Protein AF-A0A2N2Y2Z4-F1 (afdb_monomer_lite)

Secondary structure (DSSP, 8-state):
--SSTTTTTTGGGTS----------SHHHHHHHHHHHHHHHHHTT-HHHHHHHHHHHHTTS--HHHHHHHHHHHHHTT-HHHHHHHHHHHHHTT-HHHHHHHHHHTEEEEEEEE--TTSS--EEEEEEEETT-SSEEEEEEE----TTT---EEETTEEE-TTTTTT------------EESS-SB--B-TTHHHHHHHHHHHH----HHHHHTT--EEEEEEEEE-TTS-EEEEEEEE-S-HHHHHHHHHHHHTPPPPBPEEETTEEEEEEEEEEEEE-------

Radius of gyration: 34.5 Å; chains: 1; bounding box: 100×43×96 Å

pLDDT: mean 72.29, std 22.93, range [28.52, 97.88]

Foldseek 3Di:
DVPVVVVVVVVVVPDDDPDDDDDDDDLLVQLVVLQVQLVVCVVVVVLVSSLVSLVVSCVSDQDLSSLCSNLVSCVSVVNLPSNLVSLVSSVVVVDPVSVVCNCVRFKDWDKDWDQQPDDPKTKIWIWIDGPPDPDTQIDIWIFDDDPPDDTWTDDPNDTDDPVVVVPDRDDDPDPPPADAHQDAPFAWAAVVGPVVVVVLLVVQQDDPPVCVVVVQWDKWKWKWKQALQQATHDIDTPDDRDPVNRVRSSVSSNVGDRIRFGDHPNGGGIYMDIDIDTGHDDDDDD

Sequence (286 aa):
MKNVFRLLLILVLIFGINATVSAQLPYSSKAKKYHKAGLKAFNKKNFVKADSMFSLSASIEDNKSNYTYLAMTKLALGDSCGYCKALYDAIIGNDKKSIELYGSKCTDTTTIMYDCIKSDTIYFCKAVKNVCEVDYEYFFYKKNLISNKTVSFNINETNYTKNELFDSKFRMDEVPLECVFSTCEIMPEFPGGEYEMMKFICQTLRYPQSCKENNISGKIFVNFVVNEQGKVIKVKVVKGAHPLLDKEAKRVVLMLPDFKPGMQDGKPVKVQFTIPINFQLFTIAY

Structure (mmCIF, N/CA/C/O backbone):
data_AF-A0A2N2Y2Z4-F1
#
_entry.id   AF-A0A2N2Y2Z4-F1
#
loop_
_atom_site.group_PDB
_atom_site.id
_atom_site.type_symbol
_atom_site.label_atom_id
_atom_site.label_alt_id
_atom_site.label_comp_id
_atom_site.label_asym_id
_atom_site.label_entity_id
_atom_site.label_seq_id
_atom_site.pdbx_PDB_ins_code
_atom_site.Cartn_x
_atom_site.Cartn_y
_atom_site.Cartn_z
_atom_site.occupancy
_atom_site.B_iso_or_equiv
_atom_site.auth_seq_id
_atom_site.auth_comp_id
_atom_site.auth_asym_id
_atom_site.auth_atom_id
_atom_site.pdbx_PDB_model_num
ATOM 1 N N . MET A 1 1 ? -69.687 23.199 43.073 1.00 43.03 1 MET A N 1
ATOM 2 C CA . MET A 1 1 ? -68.779 23.705 42.014 1.00 43.03 1 MET A CA 1
ATOM 3 C C . MET A 1 1 ? -68.725 22.769 40.793 1.00 43.03 1 MET A C 1
ATOM 5 O O . MET A 1 1 ? -67.653 22.453 40.303 1.00 43.03 1 MET A O 1
ATOM 9 N N . LYS A 1 2 ? -69.879 22.321 40.272 1.00 42.53 2 LYS A N 1
ATOM 10 C CA . LYS A 1 2 ? -69.973 21.465 39.067 1.00 42.53 2 LYS A CA 1
ATOM 11 C C . LYS A 1 2 ? -70.300 22.248 37.779 1.00 42.53 2 LYS A C 1
ATOM 13 O O . LYS A 1 2 ? -70.410 21.645 36.724 1.00 42.53 2 LYS A O 1
ATOM 18 N N . ASN A 1 3 ? -70.370 23.583 37.853 1.00 42.28 3 ASN A N 1
ATOM 19 C CA . ASN A 1 3 ? -70.722 24.454 36.721 1.00 42.28 3 ASN A CA 1
ATOM 20 C C . ASN A 1 3 ? -69.567 25.321 36.181 1.00 42.28 3 ASN A C 1
ATOM 22 O O . ASN A 1 3 ? -69.791 26.112 35.277 1.00 42.28 3 ASN A O 1
ATOM 26 N N . VAL A 1 4 ? -68.327 25.148 36.663 1.00 44.00 4 VAL A N 1
ATOM 27 C CA . VAL A 1 4 ? -67.141 25.839 36.097 1.00 44.00 4 VAL A CA 1
ATOM 28 C C . VAL A 1 4 ? -66.436 24.982 35.027 1.00 44.00 4 VAL A C 1
ATOM 30 O O . VAL A 1 4 ? -65.771 25.503 34.139 1.00 44.00 4 VAL A O 1
ATOM 33 N N . PHE A 1 5 ? -66.664 23.663 35.023 1.00 40.22 5 PHE A N 1
ATOM 34 C CA . PHE A 1 5 ? -66.018 22.728 34.090 1.00 40.22 5 PHE A CA 1
ATOM 35 C C . PHE A 1 5 ? -66.621 22.705 32.675 1.00 40.22 5 PHE A C 1
ATOM 37 O O . PHE A 1 5 ? -65.997 22.180 31.758 1.00 40.22 5 PHE A O 1
ATOM 44 N N . ARG A 1 6 ? -67.812 23.283 32.465 1.00 41.12 6 ARG A N 1
ATOM 45 C CA . ARG A 1 6 ? -68.442 23.349 31.132 1.00 41.12 6 ARG A CA 1
ATOM 46 C C . ARG A 1 6 ? -68.088 24.601 30.327 1.00 41.12 6 ARG A C 1
ATOM 48 O O . ARG A 1 6 ? -68.306 24.592 29.123 1.00 41.12 6 ARG A O 1
ATOM 55 N N . LEU A 1 7 ? -67.493 25.628 30.944 1.00 37.97 7 LEU A N 1
ATOM 56 C CA . LEU A 1 7 ? -66.993 26.804 30.215 1.00 37.97 7 LEU A CA 1
ATOM 57 C C . LEU A 1 7 ? -65.538 26.643 29.740 1.00 37.97 7 LEU A C 1
ATOM 59 O O . LEU A 1 7 ? -65.150 27.229 28.735 1.00 37.97 7 LEU A O 1
ATOM 63 N N . LEU A 1 8 ? -64.742 25.804 30.412 1.00 37.97 8 LEU A N 1
ATOM 64 C CA . LEU A 1 8 ? -63.334 25.565 30.063 1.00 37.97 8 LEU A CA 1
ATOM 65 C C . LEU A 1 8 ? -63.134 24.647 28.845 1.00 37.97 8 LEU A C 1
ATOM 67 O O . LEU A 1 8 ? -62.033 24.590 28.311 1.00 37.97 8 LEU A O 1
ATOM 71 N N . LEU A 1 9 ? -64.191 23.986 28.357 1.00 40.66 9 LEU A N 1
ATOM 72 C CA . LEU A 1 9 ? -64.124 23.161 27.145 1.00 40.66 9 LEU A CA 1
ATOM 73 C C . LEU A 1 9 ? -64.370 23.947 25.842 1.00 40.66 9 LEU A C 1
ATOM 75 O O . LEU A 1 9 ? -64.163 23.400 24.766 1.00 40.66 9 LEU A O 1
ATOM 79 N N . ILE A 1 10 ? -64.790 25.216 25.918 1.00 41.75 10 ILE A N 1
ATOM 80 C CA . ILE A 1 10 ? -65.056 26.050 24.728 1.00 41.75 10 ILE A CA 1
ATOM 81 C C . ILE A 1 10 ? -63.873 26.988 24.410 1.00 41.75 10 ILE A C 1
ATOM 83 O O . ILE A 1 10 ? -63.721 27.426 23.275 1.00 41.75 10 ILE A O 1
ATOM 87 N N . LEU A 1 11 ? -62.953 27.217 25.356 1.00 35.69 11 LEU A N 1
ATOM 88 C CA . LEU A 1 11 ? -61.765 28.059 25.134 1.00 35.69 11 LEU A CA 1
ATOM 89 C C . LEU A 1 11 ? -60.559 27.326 24.514 1.00 35.69 11 LEU A C 1
ATOM 91 O O . LEU A 1 11 ? -59.648 27.980 24.016 1.00 35.69 11 LEU A O 1
ATOM 95 N N . VAL A 1 12 ? -60.558 25.988 24.470 1.00 44.03 12 VAL A N 1
ATOM 96 C CA . VAL A 1 12 ? -59.451 25.198 23.882 1.00 44.03 12 VAL A CA 1
ATOM 97 C C . VAL A 1 12 ? -59.541 25.098 22.349 1.00 44.03 12 VAL A C 1
ATOM 99 O O . VAL A 1 12 ? -58.580 24.700 21.701 1.00 44.03 12 VAL A O 1
ATOM 102 N N . LEU A 1 13 ? -60.644 25.538 21.733 1.00 43.56 13 LEU A N 1
ATOM 103 C CA . LEU A 1 13 ? -60.767 25.598 20.268 1.00 43.56 13 LEU A CA 1
ATOM 104 C C . LEU A 1 13 ? -60.299 26.929 19.649 1.00 43.56 13 LEU A C 1
ATOM 106 O O . LEU A 1 13 ? -60.358 27.066 18.432 1.00 43.56 13 LEU A O 1
ATOM 110 N N . ILE A 1 14 ? -59.824 27.899 20.446 1.00 46.19 14 ILE A N 1
ATOM 111 C CA . ILE A 1 14 ? -59.461 29.241 19.937 1.00 46.19 14 ILE A CA 1
ATOM 112 C C . ILE A 1 14 ? -57.966 29.573 20.089 1.00 46.19 14 ILE A C 1
ATOM 114 O O . ILE A 1 14 ? -57.453 30.389 19.330 1.00 46.19 14 ILE A O 1
ATOM 118 N N . PHE A 1 15 ? -57.215 28.903 20.969 1.00 38.19 15 PHE A N 1
ATOM 119 C CA . PHE A 1 15 ? -55.771 29.132 21.092 1.00 38.19 15 PHE A CA 1
ATOM 120 C C . PHE A 1 15 ? -54.981 27.838 20.922 1.00 38.19 15 PHE A C 1
ATOM 122 O O . PHE A 1 15 ? -55.004 26.952 21.773 1.00 38.19 15 PHE A O 1
ATOM 129 N N . GLY A 1 16 ? -54.267 27.750 19.798 1.00 45.16 16 GLY A N 1
ATOM 130 C CA . GLY A 1 16 ? -53.318 26.685 19.521 1.00 45.16 16 GLY A CA 1
ATOM 131 C C . GLY A 1 16 ? -52.223 26.632 20.582 1.00 45.16 16 GLY A C 1
ATOM 132 O O . GLY A 1 16 ? -51.387 27.525 20.674 1.00 45.16 16 GLY A O 1
ATOM 133 N N . ILE A 1 17 ? -52.211 25.546 21.349 1.00 39.72 17 ILE A N 1
ATOM 134 C CA . ILE A 1 17 ? -51.045 25.090 22.099 1.00 39.72 17 ILE A CA 1
ATOM 135 C C . ILE A 1 17 ? -50.924 23.594 21.813 1.00 39.72 17 ILE A C 1
ATOM 137 O O . ILE A 1 17 ? -51.535 22.763 22.481 1.00 39.72 17 ILE A O 1
ATOM 141 N N . ASN A 1 18 ? -50.133 23.245 20.798 1.00 34.88 18 ASN A N 1
ATOM 142 C CA . ASN A 1 18 ? -49.627 21.884 20.647 1.00 34.88 18 ASN A CA 1
ATOM 143 C C . ASN A 1 18 ? -48.553 21.664 21.719 1.00 34.88 18 ASN A C 1
ATOM 145 O O . ASN A 1 18 ? -47.362 21.850 21.480 1.00 34.88 18 ASN A O 1
ATOM 149 N N . ALA A 1 19 ? -48.990 21.308 22.926 1.00 36.81 19 ALA A N 1
ATOM 150 C CA . ALA A 1 19 ? -48.109 20.800 23.963 1.00 36.81 19 ALA A CA 1
ATOM 151 C C . ALA A 1 19 ? -47.742 19.347 23.630 1.00 36.81 19 ALA A C 1
ATOM 153 O O . ALA A 1 19 ? -48.578 18.445 23.622 1.00 36.81 19 ALA A O 1
ATOM 154 N N . THR A 1 20 ? -46.462 19.145 23.347 1.00 43.56 20 THR A N 1
ATOM 155 C CA . THR A 1 20 ? -45.785 17.856 23.222 1.00 43.56 20 THR A CA 1
ATOM 156 C C . THR A 1 20 ? -45.972 17.003 24.476 1.00 43.56 20 THR A C 1
ATOM 158 O O . THR A 1 20 ? -45.512 17.384 25.552 1.00 43.56 20 THR A O 1
ATOM 161 N N . VAL A 1 21 ? -46.551 15.810 24.334 1.00 34.91 21 VAL A N 1
ATOM 162 C CA . VAL A 1 21 ? -46.395 14.719 25.307 1.00 34.91 21 VAL A CA 1
ATOM 163 C C . VAL A 1 21 ? -46.162 13.421 24.536 1.00 34.91 21 VAL A C 1
ATOM 165 O O . VAL A 1 21 ? -47.100 12.715 24.178 1.00 34.91 21 VAL A O 1
ATOM 168 N N . SER A 1 22 ? -44.897 13.092 24.271 1.00 37.62 22 SER A N 1
ATOM 169 C CA . SER A 1 22 ? -44.505 11.723 23.929 1.00 37.62 22 SER A CA 1
ATOM 170 C C . SER A 1 22 ? -44.312 10.942 25.232 1.00 37.62 22 SER A C 1
ATOM 172 O O . SER A 1 22 ? -43.316 11.107 25.937 1.00 37.62 22 SER A O 1
ATOM 174 N N . ALA A 1 23 ? -45.296 10.121 25.589 1.00 42.72 23 ALA A N 1
ATOM 175 C CA . ALA A 1 23 ? -45.230 9.229 26.739 1.00 42.72 23 ALA A CA 1
ATOM 176 C C . ALA A 1 23 ? -44.251 8.070 26.471 1.00 42.72 23 ALA A C 1
ATOM 178 O O . ALA A 1 23 ? -44.482 7.245 25.592 1.00 42.72 23 ALA A O 1
ATOM 179 N N . GLN A 1 24 ? -43.178 7.982 27.259 1.00 49.12 24 GLN A N 1
ATOM 180 C CA . GLN A 1 24 ? -42.155 6.935 27.162 1.00 49.12 24 GLN A CA 1
ATOM 181 C C . GLN A 1 24 ? -41.980 6.259 28.534 1.00 49.12 24 GLN A C 1
ATOM 183 O O . GLN A 1 24 ? -40.996 6.471 29.234 1.00 49.12 24 GLN A O 1
ATOM 188 N N . LEU A 1 25 ? -42.986 5.498 28.987 1.00 51.84 25 LEU A N 1
ATOM 189 C CA . LEU A 1 25 ? -43.016 4.855 30.316 1.00 51.84 25 LEU A CA 1
ATOM 190 C C . LEU A 1 25 ? -43.786 3.521 30.247 1.00 51.84 25 LEU A C 1
ATOM 192 O O . LEU A 1 25 ? -45.016 3.548 30.271 1.00 51.84 25 LEU A O 1
ATOM 196 N N . PRO A 1 26 ? -43.109 2.361 30.062 1.00 51.53 26 PRO A N 1
ATOM 197 C CA . PRO A 1 26 ? -42.915 1.384 31.161 1.00 51.53 26 PRO A CA 1
ATOM 198 C C . PRO A 1 26 ? -41.564 0.619 31.168 1.00 51.53 26 PRO A C 1
ATOM 200 O O . PRO A 1 26 ? -41.177 0.062 32.202 1.00 51.53 26 PRO A O 1
ATOM 203 N N . TYR A 1 27 ? -40.818 0.606 30.057 1.00 55.31 27 TYR A N 1
ATOM 204 C CA . TYR A 1 27 ? -39.609 -0.217 29.858 1.00 55.31 27 TYR A CA 1
ATOM 205 C C . TYR A 1 27 ? -38.441 0.181 30.790 1.00 55.31 27 TYR A C 1
ATOM 207 O O . TYR A 1 27 ? -37.770 -0.674 31.370 1.00 55.31 27 TYR A O 1
ATOM 215 N N . SER A 1 28 ? -38.296 1.484 31.059 1.00 65.81 28 SER A N 1
ATOM 216 C CA . SER A 1 28 ? -37.256 2.065 31.928 1.00 65.81 28 SER A CA 1
ATOM 217 C C . SER A 1 28 ? -37.316 1.593 33.396 1.00 65.81 28 SER A C 1
ATOM 219 O O . SER A 1 28 ? -36.307 1.549 34.103 1.00 65.81 28 SER A O 1
ATOM 221 N N . SER A 1 29 ? -38.493 1.199 33.900 1.00 79.56 29 SER A N 1
ATOM 222 C CA . SER A 1 29 ? -38.653 0.804 35.312 1.00 79.56 29 SER A CA 1
ATOM 223 C C . SER A 1 29 ? -37.972 -0.533 35.640 1.00 79.56 29 SER A C 1
ATOM 225 O O . SER A 1 29 ? -37.389 -0.706 36.716 1.00 79.56 29 SER A O 1
ATOM 227 N N . LYS A 1 30 ? -38.008 -1.478 34.693 1.00 84.25 30 LYS A N 1
ATOM 228 C CA . LYS A 1 30 ? -37.470 -2.832 34.850 1.00 84.25 30 LYS A CA 1
ATOM 229 C C . LYS A 1 30 ? -35.944 -2.835 34.735 1.00 84.25 30 LYS A C 1
ATOM 231 O O . LYS A 1 30 ? -35.286 -3.458 35.568 1.00 84.25 30 LYS A O 1
ATOM 236 N N . ALA A 1 31 ? -35.390 -2.070 33.793 1.00 85.31 31 ALA A N 1
ATOM 237 C CA . ALA A 1 31 ? -33.947 -1.861 33.673 1.00 85.31 31 ALA A CA 1
ATOM 238 C C . ALA A 1 31 ? -33.356 -1.268 34.964 1.00 85.31 31 ALA A C 1
ATOM 240 O O . ALA A 1 31 ? -32.451 -1.853 35.558 1.00 85.31 31 ALA A O 1
ATOM 241 N N . LYS A 1 32 ? -33.958 -0.199 35.510 1.00 88.69 32 LYS A N 1
ATOM 242 C CA . LYS A 1 32 ? -33.544 0.394 36.800 1.00 88.69 32 LYS A CA 1
ATOM 243 C C . LYS A 1 32 ? -33.524 -0.614 37.954 1.00 88.69 32 LYS A C 1
ATOM 245 O O . LYS A 1 32 ? -32.628 -0.571 38.802 1.00 88.69 32 LYS A O 1
ATOM 250 N N . LYS A 1 33 ? -34.491 -1.540 37.999 1.00 91.50 33 LYS A N 1
ATOM 251 C CA . LYS A 1 33 ? -34.538 -2.608 39.011 1.00 91.50 33 LYS A CA 1
ATOM 252 C C . LYS A 1 33 ? -33.345 -3.558 38.883 1.00 91.50 33 LYS A C 1
ATOM 254 O O . LYS A 1 33 ? -32.717 -3.863 39.899 1.00 91.50 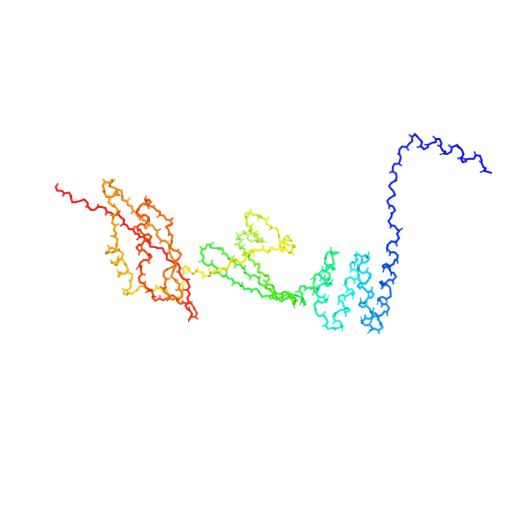33 LYS A O 1
ATOM 259 N N . TYR A 1 34 ? -33.030 -4.011 37.670 1.00 92.81 34 TYR A N 1
ATOM 260 C CA . TYR A 1 34 ? -31.890 -4.900 37.431 1.00 92.81 34 TYR A CA 1
ATOM 261 C C . TYR A 1 34 ? -30.558 -4.201 37.673 1.00 92.81 34 TYR A C 1
ATOM 263 O O . TYR A 1 34 ? -29.716 -4.763 38.366 1.00 92.81 34 TYR A O 1
ATOM 271 N N . HIS A 1 35 ? -30.410 -2.947 37.248 1.00 91.69 35 HIS A N 1
ATOM 272 C CA . HIS A 1 35 ? -29.239 -2.133 37.563 1.00 91.69 35 HIS A CA 1
ATOM 273 C C . HIS A 1 35 ? -28.984 -2.052 39.077 1.00 91.69 35 HIS A C 1
ATOM 275 O O . HIS A 1 35 ? -27.892 -2.357 39.558 1.00 91.69 35 HIS A O 1
ATOM 281 N N . LYS A 1 36 ? -30.015 -1.720 39.868 1.00 93.44 36 LYS A N 1
ATOM 282 C CA . LYS A 1 36 ? -29.905 -1.645 41.336 1.00 93.44 36 LYS A CA 1
ATOM 283 C C . LYS A 1 36 ? -29.560 -3.000 41.964 1.00 93.44 36 LYS A C 1
ATOM 285 O O . LYS A 1 36 ? -28.790 -3.061 42.925 1.00 93.44 36 LYS A O 1
ATOM 290 N N . ALA A 1 37 ? -30.124 -4.090 41.440 1.00 93.94 37 ALA A N 1
ATOM 291 C CA . ALA A 1 37 ? -29.793 -5.443 41.880 1.00 93.94 37 ALA A CA 1
ATOM 292 C C . ALA A 1 37 ? -28.340 -5.819 41.541 1.00 93.94 37 ALA A C 1
ATOM 294 O O . ALA A 1 37 ? -27.658 -6.407 42.384 1.00 93.94 37 ALA A O 1
ATOM 295 N N . GLY A 1 38 ? -27.863 -5.423 40.358 1.00 94.50 38 GLY A N 1
ATOM 296 C CA . GLY A 1 38 ? -26.478 -5.560 39.915 1.00 94.50 38 GLY A CA 1
ATOM 297 C C . GLY A 1 38 ? -25.514 -4.837 40.847 1.00 94.50 38 GLY A C 1
ATOM 298 O O . GLY A 1 38 ? -24.619 -5.475 41.391 1.00 94.50 38 GLY A O 1
ATOM 299 N N . LEU A 1 39 ? -25.761 -3.559 41.161 1.00 94.81 39 LEU A N 1
ATOM 300 C CA . LEU A 1 39 ? -24.948 -2.785 42.115 1.00 94.81 39 LEU A CA 1
ATOM 301 C C . LEU A 1 39 ? -24.853 -3.461 43.486 1.00 94.81 39 LEU A C 1
ATOM 303 O O . LEU A 1 39 ? -23.777 -3.554 44.076 1.00 94.81 39 LEU A O 1
ATOM 307 N N . LYS A 1 40 ? -25.975 -3.983 43.996 1.00 96.25 40 LYS A N 1
ATOM 308 C CA . LYS A 1 40 ? -25.993 -4.710 45.273 1.00 96.25 40 LYS A CA 1
ATOM 309 C C . LYS A 1 40 ? -25.138 -5.979 45.216 1.00 96.25 40 LYS A C 1
ATOM 311 O O . LYS A 1 40 ? -24.487 -6.304 46.206 1.00 96.25 40 LYS A O 1
ATOM 316 N N . ALA A 1 41 ? -25.166 -6.712 44.104 1.00 95.06 41 ALA A N 1
ATOM 317 C CA . ALA A 1 41 ? -24.346 -7.906 43.916 1.00 95.06 41 ALA A CA 1
ATOM 318 C C . ALA A 1 41 ? -22.857 -7.555 43.750 1.00 95.06 41 ALA A C 1
ATOM 320 O O . ALA A 1 41 ? -22.015 -8.176 44.397 1.00 95.06 41 ALA A O 1
ATOM 321 N N . PHE A 1 42 ? -22.556 -6.512 42.976 1.00 94.62 42 PHE A N 1
ATOM 322 C CA . PHE A 1 42 ? -21.209 -6.000 42.736 1.00 94.62 42 PHE A CA 1
ATOM 323 C C . PHE A 1 42 ? -20.530 -5.554 44.034 1.00 94.62 42 PHE A C 1
ATOM 325 O O . PHE A 1 42 ? -19.438 -6.014 44.354 1.00 94.62 42 PHE A O 1
ATOM 332 N N . ASN A 1 43 ? -21.220 -4.754 44.852 1.00 95.19 43 ASN A N 1
ATOM 333 C CA . ASN A 1 43 ? -20.702 -4.295 46.146 1.00 95.19 43 ASN A CA 1
ATOM 334 C C . ASN A 1 43 ? -20.472 -5.447 47.136 1.00 95.19 43 ASN A C 1
ATOM 336 O O . ASN A 1 43 ? -19.629 -5.350 48.023 1.00 95.19 43 ASN A O 1
ATOM 340 N N . LYS A 1 44 ? -21.199 -6.559 46.976 1.00 96.75 44 LYS A N 1
ATOM 341 C CA . LYS A 1 44 ? -20.991 -7.802 47.733 1.00 96.75 44 LYS A CA 1
ATOM 342 C C . LYS A 1 44 ? -19.904 -8.705 47.139 1.00 96.75 44 LYS A C 1
ATOM 344 O O . LYS A 1 44 ? -19.734 -9.817 47.629 1.00 96.75 44 LYS A O 1
ATOM 349 N N . LYS A 1 45 ? -19.209 -8.267 46.083 1.00 94.06 45 LYS A N 1
ATOM 350 C CA . LYS A 1 45 ? -18.227 -9.050 45.314 1.00 94.06 45 LYS A CA 1
ATOM 351 C C . LYS A 1 45 ? -18.792 -10.352 44.721 1.00 94.06 45 LYS A C 1
ATOM 353 O O . LYS A 1 45 ? -18.044 -11.267 44.398 1.00 94.06 45 LYS A O 1
ATOM 358 N N . ASN A 1 46 ? -20.115 -10.453 44.557 1.00 95.69 46 ASN A N 1
ATOM 359 C CA . ASN A 1 46 ? -20.749 -11.575 43.863 1.00 95.69 46 ASN A CA 1
ATOM 360 C C . ASN A 1 46 ? -20.855 -11.240 42.371 1.00 95.69 46 ASN A C 1
ATOM 362 O O . ASN A 1 46 ? -21.909 -10.822 41.881 1.00 95.69 46 ASN A O 1
ATOM 366 N N . PHE A 1 47 ? -19.728 -11.376 41.674 1.00 94.44 47 PHE A N 1
ATOM 367 C CA . PHE A 1 47 ? -19.575 -10.899 40.302 1.00 94.44 47 PHE A CA 1
ATOM 368 C C . PHE A 1 47 ? -20.385 -11.708 39.287 1.00 94.44 47 PHE A C 1
ATOM 370 O O . PHE A 1 47 ? -20.962 -11.113 38.390 1.00 94.44 47 PHE A O 1
ATOM 377 N N . VAL A 1 48 ? -20.561 -13.020 39.476 1.00 94.12 48 VAL A N 1
ATOM 378 C CA . VAL A 1 48 ? -21.408 -13.850 38.591 1.00 94.12 48 VAL A CA 1
ATOM 379 C C . VAL A 1 48 ? -22.854 -13.347 38.584 1.00 94.12 48 VAL A C 1
ATOM 381 O O . VAL A 1 48 ? -23.479 -13.179 37.536 1.00 94.12 48 VAL A O 1
ATOM 384 N N . LYS A 1 49 ? -23.393 -13.044 39.770 1.00 93.69 49 LYS A N 1
ATOM 385 C CA . LYS A 1 49 ? -24.746 -12.495 39.891 1.00 93.69 49 LYS A CA 1
ATOM 386 C C . LYS A 1 49 ? -24.828 -11.058 39.385 1.00 93.69 49 LYS A C 1
ATOM 388 O O . LYS A 1 49 ? -25.840 -10.689 38.797 1.00 93.69 49 LYS A O 1
ATOM 393 N N . ALA A 1 50 ? -23.804 -10.246 39.645 1.00 93.94 50 ALA A N 1
ATOM 394 C CA . ALA A 1 50 ? -23.742 -8.879 39.138 1.00 93.94 50 ALA A CA 1
ATOM 395 C C . ALA A 1 50 ? -23.759 -8.861 37.604 1.00 93.94 50 ALA A C 1
ATOM 397 O O . ALA A 1 50 ? -24.527 -8.098 37.026 1.00 93.94 50 ALA A O 1
ATOM 398 N N . ASP A 1 51 ? -23.007 -9.763 36.973 1.00 94.31 51 ASP A N 1
ATOM 399 C CA . ASP A 1 51 ? -22.889 -9.898 35.523 1.00 94.31 51 ASP A CA 1
ATOM 400 C C . ASP A 1 51 ? -24.253 -10.150 34.889 1.00 94.31 51 ASP A C 1
ATOM 402 O O . ASP A 1 51 ? -24.741 -9.340 34.106 1.00 94.31 51 ASP A O 1
ATOM 406 N N . SER A 1 52 ? -24.945 -11.193 35.359 1.00 93.00 52 SER A N 1
ATOM 407 C CA . SER A 1 52 ? -26.287 -11.545 34.882 1.00 93.00 52 SER A CA 1
ATOM 408 C C . SER A 1 52 ? -27.276 -10.377 34.994 1.00 93.00 52 SER A C 1
ATOM 410 O O . SER A 1 52 ? -28.096 -10.154 34.104 1.00 93.00 52 SER A O 1
ATOM 412 N N . MET A 1 53 ? -27.210 -9.615 36.091 1.00 94.25 53 MET A N 1
ATOM 413 C CA . MET A 1 53 ? -28.118 -8.490 36.336 1.00 94.25 53 MET A CA 1
ATOM 414 C C . MET A 1 53 ? -27.786 -7.279 35.463 1.00 94.25 53 MET A C 1
ATOM 416 O O . MET A 1 53 ? -28.705 -6.637 34.955 1.00 94.25 53 MET A O 1
ATOM 420 N N . PHE A 1 54 ? -26.505 -6.961 35.265 1.00 93.56 54 PHE A N 1
ATOM 421 C CA . PHE A 1 54 ? -26.101 -5.860 34.393 1.00 93.56 54 PHE A CA 1
ATOM 422 C C . PHE A 1 54 ? -26.326 -6.184 32.918 1.00 93.56 54 PHE A C 1
ATOM 424 O O . PHE A 1 54 ? -26.832 -5.320 32.210 1.00 93.56 54 PHE A O 1
ATOM 431 N N . SER A 1 55 ? -26.071 -7.416 32.466 1.00 90.25 55 SER A N 1
ATOM 432 C CA . SER A 1 55 ? -26.398 -7.849 31.100 1.00 90.25 55 SER A CA 1
ATOM 433 C C . SER A 1 55 ? -27.895 -7.759 30.816 1.00 90.25 55 SER A C 1
ATOM 435 O O . SER A 1 55 ? -28.293 -7.243 29.777 1.00 90.25 55 SER A O 1
ATOM 437 N N . LEU A 1 56 ? -28.737 -8.196 31.759 1.00 90.25 56 LEU A N 1
ATOM 438 C CA . LEU A 1 56 ? -30.189 -8.084 31.621 1.00 90.25 56 LEU A CA 1
ATOM 439 C C . LEU A 1 56 ? -30.672 -6.630 31.681 1.00 90.25 56 LEU A C 1
ATOM 441 O O . LEU A 1 56 ? -31.651 -6.274 31.039 1.00 90.25 56 LEU A O 1
ATOM 445 N N . SER A 1 57 ? -30.006 -5.779 32.463 1.00 89.69 57 SER A N 1
ATOM 446 C CA . SER A 1 57 ? -30.296 -4.345 32.482 1.00 89.69 57 SER A CA 1
ATOM 447 C C . SER A 1 57 ? -29.933 -3.682 31.151 1.00 89.69 57 SER A C 1
ATOM 449 O O . SER A 1 57 ? -30.730 -2.905 30.633 1.00 89.69 57 SER A O 1
ATOM 451 N N . ALA A 1 58 ? -28.758 -4.000 30.602 1.00 87.62 58 ALA A N 1
ATOM 452 C CA . ALA A 1 58 ? -28.261 -3.466 29.337 1.00 87.62 58 ALA A CA 1
ATOM 453 C C . ALA A 1 58 ? -29.121 -3.904 28.143 1.00 87.62 58 ALA A C 1
ATOM 455 O O . ALA A 1 58 ? -29.447 -3.077 27.307 1.00 87.62 58 ALA A O 1
ATOM 456 N N . SER A 1 59 ? -29.588 -5.158 28.108 1.00 86.25 59 SER A N 1
ATOM 457 C CA . SER A 1 59 ? -30.456 -5.647 27.023 1.00 86.25 59 SER A CA 1
ATOM 458 C C . SER A 1 59 ? -31.859 -5.031 27.003 1.00 86.25 59 SER A C 1
ATOM 460 O O . SER A 1 59 ? -32.583 -5.175 26.020 1.00 86.25 59 SER A O 1
ATOM 462 N N . ILE A 1 60 ? -32.267 -4.376 28.093 1.00 86.25 60 ILE A N 1
ATOM 463 C CA . ILE A 1 60 ? -33.562 -3.695 28.207 1.00 86.25 60 ILE A CA 1
ATOM 464 C C . ILE A 1 60 ? -33.414 -2.198 27.928 1.00 86.25 60 ILE A C 1
ATOM 466 O O . ILE A 1 60 ? -34.288 -1.613 27.291 1.00 86.25 60 ILE A O 1
ATOM 470 N N . GLU A 1 61 ? -32.359 -1.569 28.449 1.00 82.50 61 GLU A N 1
ATOM 471 C CA . GLU A 1 61 ? -32.100 -0.139 28.291 1.00 82.50 61 GLU A CA 1
ATOM 472 C C . GLU A 1 61 ? -30.597 0.109 28.115 1.00 82.50 61 GLU A C 1
ATOM 474 O O . GLU A 1 61 ? -29.798 -0.092 29.045 1.00 82.50 61 GLU A O 1
ATOM 479 N N . ASP A 1 62 ? -30.243 0.609 26.930 1.00 72.25 62 ASP A N 1
ATOM 480 C CA . ASP A 1 62 ? -28.897 1.064 26.605 1.00 72.25 62 ASP A CA 1
ATOM 481 C C . ASP A 1 62 ? -28.561 2.302 27.432 1.00 72.25 62 ASP A C 1
ATOM 483 O O . ASP A 1 62 ? -28.992 3.423 27.165 1.00 72.25 62 ASP A O 1
ATOM 487 N N . ASN A 1 63 ? -27.797 2.086 28.498 1.00 75.88 63 ASN A N 1
ATOM 488 C CA . ASN A 1 63 ? -27.372 3.138 29.403 1.00 75.88 63 ASN A CA 1
ATOM 489 C C . ASN A 1 63 ? -25.892 2.961 29.720 1.00 75.88 63 ASN A C 1
ATOM 491 O O . ASN A 1 63 ? -25.474 1.893 30.173 1.00 75.88 63 ASN A O 1
ATOM 495 N N . LYS A 1 64 ? -25.126 4.047 29.566 1.00 77.88 64 LYS A N 1
ATOM 496 C CA . LYS A 1 64 ? -23.693 4.134 29.882 1.00 77.88 64 LYS A CA 1
ATOM 497 C C . LYS A 1 64 ? -23.321 3.433 31.190 1.00 77.88 64 LYS A C 1
ATOM 499 O O . LYS A 1 64 ? -22.378 2.654 31.236 1.00 77.88 64 LYS A O 1
ATOM 504 N N . SER A 1 65 ? -24.107 3.646 32.249 1.00 79.94 65 SER A N 1
ATOM 505 C CA . SER A 1 65 ? -23.802 3.119 33.576 1.00 79.94 65 SER A CA 1
ATOM 506 C C . SER A 1 65 ? -23.888 1.594 33.616 1.00 79.94 65 SER A C 1
ATOM 508 O O . SER A 1 65 ? -23.101 0.971 34.321 1.00 79.94 65 SER A O 1
ATOM 510 N N . ASN A 1 66 ? -24.797 0.979 32.852 1.00 85.75 66 ASN A N 1
ATOM 511 C CA . ASN A 1 66 ? -24.920 -0.481 32.785 1.00 85.75 66 ASN A CA 1
ATOM 512 C C . ASN A 1 66 ? -23.650 -1.097 32.201 1.00 85.75 66 ASN A C 1
ATOM 514 O O . ASN A 1 66 ? -23.095 -2.021 32.791 1.00 85.75 66 ASN A O 1
ATOM 518 N N . TYR A 1 67 ? -23.168 -0.537 31.095 1.00 87.06 67 TYR A N 1
ATOM 519 C CA . TYR A 1 67 ? -21.991 -1.024 30.389 1.00 87.06 67 TYR A CA 1
ATOM 520 C C . TYR A 1 67 ? -20.696 -0.822 31.182 1.00 87.06 67 TYR A C 1
ATOM 522 O O . TYR A 1 67 ? -19.895 -1.750 31.280 1.00 87.06 67 TYR A O 1
ATOM 530 N N . THR A 1 68 ? -20.523 0.314 31.868 1.00 87.31 68 THR A N 1
ATOM 531 C CA . THR A 1 68 ? -19.350 0.534 32.734 1.00 87.31 68 THR A CA 1
ATOM 532 C C . THR A 1 68 ? -19.279 -0.479 33.885 1.00 87.31 68 THR A C 1
ATOM 534 O O . THR A 1 68 ? -18.215 -1.043 34.152 1.00 87.31 68 THR A O 1
ATOM 537 N N . TYR A 1 69 ? -20.395 -0.745 34.578 1.00 91.06 69 TYR A N 1
ATOM 538 C CA . TYR A 1 69 ? -20.408 -1.736 35.664 1.00 91.06 69 TYR A CA 1
ATOM 539 C C . TYR A 1 69 ? -20.313 -3.172 35.151 1.00 91.06 69 TYR A C 1
ATOM 541 O O . TYR A 1 69 ? -19.674 -4.007 35.798 1.00 91.06 69 TYR A O 1
ATOM 549 N N . LEU A 1 70 ? -20.905 -3.464 33.992 1.00 92.25 70 LEU A N 1
ATOM 550 C CA . LEU A 1 70 ? -20.744 -4.750 33.325 1.00 92.25 70 LEU A CA 1
ATOM 551 C C . LEU A 1 70 ? -19.269 -4.995 33.000 1.00 92.25 70 LEU A C 1
ATOM 553 O O . LEU A 1 70 ? -18.740 -6.033 33.382 1.00 92.25 70 LEU A O 1
ATOM 557 N N . ALA A 1 71 ? -18.578 -4.009 32.424 1.00 91.19 71 ALA A N 1
ATOM 558 C CA . ALA A 1 71 ? -17.148 -4.084 32.154 1.00 91.19 71 ALA A CA 1
ATOM 559 C C . ALA A 1 71 ? -16.354 -4.406 33.432 1.00 91.19 71 ALA A C 1
ATOM 561 O O . ALA A 1 71 ? -15.641 -5.406 33.488 1.00 91.19 71 ALA A O 1
ATOM 562 N N . MET A 1 72 ? -16.526 -3.628 34.505 1.00 92.50 72 MET A N 1
ATOM 563 C CA . MET A 1 72 ? -15.836 -3.894 35.779 1.00 92.50 72 MET A CA 1
ATOM 564 C C . MET A 1 72 ? -16.120 -5.299 36.327 1.00 92.50 72 MET A C 1
ATOM 566 O O . MET A 1 72 ? -15.238 -5.928 36.909 1.00 92.50 72 MET A O 1
ATOM 570 N N . THR A 1 73 ? -17.342 -5.793 36.136 1.00 93.75 73 THR A N 1
ATOM 571 C CA . THR A 1 73 ? -17.739 -7.136 36.563 1.00 93.75 73 THR A CA 1
ATOM 5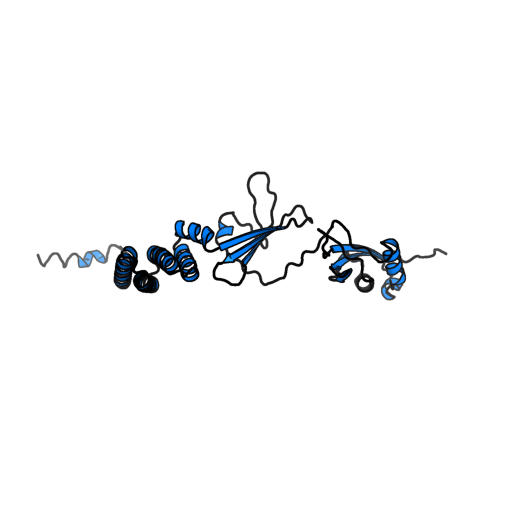72 C C . THR A 1 73 ? -17.037 -8.216 35.743 1.00 93.75 73 THR A C 1
ATOM 574 O O . THR A 1 73 ? -16.478 -9.143 36.324 1.00 93.75 73 THR A O 1
ATOM 577 N N . LYS A 1 74 ? -17.007 -8.080 34.413 1.00 93.44 74 LYS A N 1
ATOM 578 C CA . LYS A 1 74 ? -16.301 -8.995 33.504 1.00 93.44 74 LYS A CA 1
ATOM 579 C C . LYS A 1 74 ? -14.805 -9.046 33.796 1.00 93.44 74 LYS A C 1
ATOM 581 O O . LYS A 1 74 ? -14.244 -10.133 33.901 1.00 93.44 74 LYS A O 1
ATOM 586 N N . LEU A 1 75 ? -14.192 -7.891 34.059 1.00 91.50 75 LEU A N 1
ATOM 587 C CA . LEU A 1 75 ? -12.791 -7.812 34.475 1.00 91.50 75 LEU A CA 1
ATOM 588 C C . LEU A 1 75 ? -12.540 -8.591 35.774 1.00 91.50 75 LEU A C 1
ATOM 590 O O . LEU A 1 75 ? -11.572 -9.339 35.865 1.00 91.50 75 LEU A O 1
ATOM 594 N N . ALA A 1 76 ? -13.423 -8.454 36.768 1.00 91.56 76 ALA A N 1
ATOM 595 C CA . ALA A 1 76 ? -13.316 -9.185 38.032 1.00 91.56 76 ALA A CA 1
ATOM 596 C C . ALA A 1 76 ? -13.528 -10.703 37.882 1.00 91.56 76 ALA A C 1
ATOM 598 O O . ALA A 1 76 ? -13.042 -11.471 38.709 1.00 91.56 76 ALA A O 1
ATOM 599 N N . LEU A 1 77 ? -14.238 -11.136 36.837 1.00 92.25 77 LEU A N 1
ATOM 600 C CA . LEU A 1 77 ? -14.416 -12.545 36.475 1.00 92.25 77 LEU A CA 1
ATOM 601 C C . LEU A 1 77 ? -13.251 -13.107 35.642 1.00 92.25 77 LEU A C 1
ATOM 603 O O . LEU A 1 77 ? -13.264 -14.293 35.327 1.00 92.25 77 LEU A O 1
ATOM 607 N N . GLY A 1 78 ? -12.260 -12.284 35.282 1.00 87.00 78 GLY A N 1
ATOM 608 C CA . GLY A 1 78 ? -11.166 -12.677 34.388 1.00 87.00 78 GLY A CA 1
ATOM 609 C C . GLY A 1 78 ? -11.567 -12.755 32.911 1.00 87.00 78 GLY A C 1
ATOM 610 O O . GLY A 1 78 ? -10.787 -13.231 32.092 1.00 87.00 78 GLY A O 1
ATOM 611 N N . ASP A 1 79 ? -12.762 -12.282 32.553 1.00 86.31 79 ASP A N 1
ATOM 612 C CA . ASP A 1 79 ? -13.230 -12.212 31.170 1.00 86.31 79 ASP A CA 1
ATOM 613 C C . ASP A 1 79 ? -12.758 -10.900 30.530 1.00 86.31 79 ASP A C 1
ATOM 615 O O . ASP A 1 79 ? -13.489 -9.905 30.459 1.00 86.31 79 ASP A O 1
ATOM 619 N N . SER A 1 80 ? -11.502 -10.892 30.080 1.00 83.25 80 SER A N 1
ATOM 620 C CA . SER A 1 80 ? -10.894 -9.734 29.415 1.00 83.25 80 SER A CA 1
ATOM 621 C C . SER A 1 80 ? -11.644 -9.324 28.144 1.00 83.25 80 SER A C 1
ATOM 623 O O . SER A 1 80 ? -11.654 -8.144 27.798 1.00 83.25 80 SER A O 1
ATOM 625 N N . CYS A 1 81 ? -12.338 -10.255 27.482 1.00 78.75 81 CYS A N 1
ATOM 626 C CA . CYS A 1 81 ? -13.069 -9.956 26.256 1.00 78.75 81 CYS A CA 1
ATOM 627 C C . CYS A 1 81 ? -14.468 -9.428 26.462 1.00 78.75 81 CYS A C 1
ATOM 629 O O . CYS A 1 81 ? -14.840 -8.433 25.833 1.00 78.75 81 CYS A O 1
ATOM 631 N N . GLY A 1 82 ? -15.202 -9.988 27.414 1.00 83.00 82 GLY A N 1
ATOM 632 C CA . GLY A 1 82 ? -16.412 -9.362 27.924 1.00 83.00 82 GLY A CA 1
ATOM 633 C C . GLY A 1 82 ? -16.134 -7.964 28.476 1.00 83.00 82 GLY A C 1
ATOM 634 O O . GLY A 1 82 ? -16.937 -7.060 28.256 1.00 83.00 82 GLY A O 1
ATOM 635 N N . TYR A 1 83 ? -14.986 -7.757 29.133 1.00 88.06 83 TYR A N 1
ATOM 636 C CA . TYR A 1 83 ? -14.562 -6.443 29.624 1.00 88.06 83 TYR A CA 1
ATOM 637 C C . TYR A 1 83 ? -14.412 -5.426 28.490 1.00 88.06 83 TYR A C 1
ATOM 639 O O . TYR A 1 83 ? -15.043 -4.368 28.531 1.00 88.06 83 TYR A O 1
ATOM 647 N N . CYS A 1 84 ? -13.619 -5.754 27.470 1.00 84.56 84 CYS A N 1
ATOM 648 C CA . CYS A 1 84 ? -13.355 -4.843 26.362 1.00 84.56 84 CYS A CA 1
ATOM 649 C C . CYS A 1 84 ? -14.598 -4.570 25.518 1.00 84.56 84 CYS A C 1
ATOM 651 O O . CYS A 1 84 ? -14.870 -3.415 25.193 1.00 84.56 84 CYS A O 1
ATOM 653 N N . LYS A 1 85 ? -15.418 -5.592 25.255 1.00 84.94 85 LYS A N 1
ATOM 654 C CA . LYS A 1 85 ? -16.696 -5.415 24.559 1.00 84.94 85 LYS A CA 1
ATOM 655 C C . LYS A 1 85 ? -17.644 -4.485 25.323 1.00 84.94 85 LYS A C 1
ATOM 657 O O . LYS A 1 85 ? -18.157 -3.534 24.747 1.00 84.94 85 LYS A O 1
ATOM 662 N N . ALA A 1 86 ? -17.813 -4.697 26.629 1.00 86.56 86 ALA A N 1
ATOM 663 C CA . ALA A 1 86 ? -18.679 -3.850 27.448 1.00 86.56 86 ALA A CA 1
ATOM 664 C C . ALA A 1 86 ? -18.168 -2.401 27.551 1.00 86.56 86 ALA A C 1
ATOM 666 O O . ALA A 1 86 ? -18.971 -1.474 27.607 1.00 86.56 86 ALA A O 1
ATOM 667 N N . LEU A 1 87 ? -16.849 -2.176 27.549 1.00 85.00 87 LEU A N 1
ATOM 668 C CA . LEU A 1 87 ? -16.298 -0.822 27.445 1.00 85.00 87 LEU A CA 1
ATOM 669 C C . LEU A 1 87 ? -16.610 -0.178 26.092 1.00 85.00 87 LEU A C 1
ATOM 671 O O . LEU A 1 87 ? -16.981 0.990 26.072 1.00 85.00 87 LEU A O 1
ATOM 675 N N . TYR A 1 88 ? -16.498 -0.917 24.987 1.00 79.19 88 TYR A N 1
ATOM 676 C CA . TYR A 1 88 ? -16.852 -0.409 23.659 1.00 79.19 88 TYR A CA 1
ATOM 677 C C . TYR A 1 88 ? -18.323 0.023 23.587 1.00 79.19 88 TYR A C 1
ATOM 679 O O . TYR A 1 88 ? -18.621 1.134 23.151 1.00 79.19 88 TYR A O 1
ATOM 687 N N . ASP A 1 89 ? -19.233 -0.790 24.121 1.00 80.81 89 ASP A N 1
ATOM 688 C CA . ASP A 1 89 ? -20.659 -0.452 24.187 1.00 80.81 89 ASP A CA 1
ATOM 689 C C . ASP A 1 89 ? -20.914 0.790 25.075 1.00 80.81 89 ASP A C 1
ATOM 691 O O . ASP A 1 89 ? -21.771 1.622 24.773 1.00 80.81 89 ASP A O 1
ATOM 695 N N . ALA A 1 90 ? -20.114 0.994 26.133 1.00 79.75 90 ALA A N 1
ATOM 696 C CA . ALA A 1 90 ? -20.161 2.218 26.942 1.00 79.75 90 ALA A CA 1
ATOM 697 C C . ALA A 1 90 ? -19.681 3.469 26.177 1.00 79.75 90 ALA A C 1
ATOM 699 O O . ALA A 1 90 ? -20.187 4.568 26.428 1.00 79.75 90 ALA A O 1
ATOM 700 N N . ILE A 1 91 ? -18.733 3.321 25.242 1.00 74.19 91 ILE A N 1
ATOM 701 C CA . ILE A 1 91 ? -18.212 4.414 24.398 1.00 74.19 91 ILE A CA 1
ATOM 702 C C . ILE A 1 91 ? -19.283 4.927 23.435 1.00 74.19 91 ILE A C 1
ATOM 704 O O . ILE A 1 91 ? -19.362 6.135 23.232 1.00 74.19 91 ILE A O 1
ATOM 708 N N . ILE A 1 92 ? -20.155 4.059 22.910 1.00 67.00 92 ILE A N 1
ATOM 709 C CA . ILE A 1 92 ? -21.299 4.471 22.070 1.00 67.00 92 ILE A CA 1
ATOM 710 C C . ILE A 1 92 ? -22.214 5.448 22.839 1.00 67.00 92 ILE A C 1
ATOM 712 O O . ILE A 1 92 ? -22.814 6.350 22.258 1.00 67.00 92 ILE A O 1
ATOM 716 N N . GLY A 1 93 ? -22.241 5.351 24.174 1.00 66.06 93 GLY A N 1
ATOM 717 C CA . GLY A 1 93 ? -22.882 6.310 25.082 1.00 66.06 93 GLY A CA 1
ATOM 718 C C . GLY A 1 93 ? -22.061 7.571 25.413 1.00 66.06 93 GLY A C 1
ATOM 719 O O . GLY A 1 93 ? -22.431 8.301 26.336 1.00 66.06 93 GLY A O 1
ATOM 720 N N . ASN A 1 94 ? -20.960 7.822 24.699 1.00 63.50 94 ASN A N 1
ATOM 721 C CA . ASN A 1 94 ? -20.032 8.954 24.826 1.00 63.50 94 ASN A CA 1
ATOM 722 C C . ASN A 1 94 ? -19.335 9.079 26.206 1.00 63.50 94 ASN A C 1
ATOM 724 O O . ASN A 1 94 ? -19.078 10.183 26.700 1.00 63.50 94 ASN A O 1
ATOM 728 N N . ASP A 1 95 ? -19.042 7.953 26.874 1.00 74.75 95 ASP A N 1
ATOM 729 C CA . ASP A 1 95 ? -18.330 7.941 28.161 1.00 74.75 95 ASP A CA 1
ATOM 730 C C . ASP A 1 95 ? -16.806 8.064 27.997 1.00 74.75 95 ASP A C 1
ATOM 732 O O . ASP A 1 95 ? -16.096 7.087 27.749 1.00 74.75 95 ASP A O 1
ATOM 736 N N . LYS A 1 96 ? -16.286 9.273 28.239 1.00 74.62 96 LYS A N 1
ATOM 737 C CA . LYS A 1 96 ? -14.850 9.597 28.167 1.00 74.62 96 LYS A CA 1
ATOM 738 C C . LYS A 1 96 ? -13.963 8.676 29.007 1.00 74.62 96 LYS A C 1
ATOM 740 O O . LYS A 1 96 ? -12.847 8.372 28.596 1.00 74.62 96 LYS A O 1
ATOM 745 N N . LYS A 1 97 ? -14.443 8.220 30.170 1.00 78.00 97 LYS A N 1
ATOM 746 C CA . LYS A 1 97 ? -13.658 7.342 31.050 1.00 78.00 97 LYS A CA 1
ATOM 747 C C . LYS A 1 97 ? -13.522 5.939 30.461 1.00 78.00 97 LYS A C 1
ATOM 749 O O . LYS A 1 97 ? -12.466 5.321 30.578 1.00 78.00 97 LYS A O 1
ATOM 754 N N . SER A 1 98 ? -14.576 5.449 29.815 1.00 75.62 98 SER A N 1
ATOM 755 C CA . SER A 1 98 ? -14.548 4.167 29.111 1.00 75.62 98 SER A CA 1
ATOM 756 C C . SER A 1 98 ? -13.643 4.217 27.876 1.00 75.62 98 SER A C 1
ATOM 758 O O . SER A 1 98 ? -12.944 3.240 27.629 1.00 75.62 98 SER A O 1
ATOM 760 N N . ILE A 1 99 ? -13.550 5.360 27.180 1.00 70.75 99 ILE A N 1
ATOM 761 C CA . ILE A 1 99 ? -12.590 5.575 26.075 1.00 70.75 99 ILE A CA 1
ATOM 762 C C . ILE A 1 99 ? -11.141 5.399 26.556 1.00 70.75 99 ILE A C 1
ATOM 764 O O . ILE A 1 99 ? -10.375 4.640 25.965 1.00 70.75 99 ILE A O 1
ATOM 768 N N . GLU A 1 100 ? -10.764 6.068 27.649 1.00 75.50 100 GLU A N 1
ATOM 769 C CA . GLU A 1 100 ? -9.406 5.997 28.211 1.00 75.50 100 GLU A CA 1
ATOM 770 C C . GLU A 1 100 ? -9.047 4.577 28.687 1.00 75.50 100 GLU A C 1
ATOM 772 O O . GLU A 1 100 ? -7.955 4.063 28.422 1.00 75.50 100 GLU A O 1
ATOM 777 N N . LEU A 1 101 ? -9.986 3.908 29.361 1.00 78.75 101 LEU A N 1
ATOM 778 C CA . LEU A 1 101 ? -9.802 2.532 29.826 1.00 78.75 101 LEU A CA 1
ATOM 779 C C . LEU A 1 101 ? -9.695 1.541 28.663 1.00 78.75 101 LEU A C 1
ATOM 781 O O . LEU A 1 101 ? -8.860 0.639 28.715 1.00 78.75 101 LEU A O 1
ATOM 785 N N . TYR A 1 102 ? -10.497 1.717 27.612 1.00 77.62 102 TYR A N 1
ATOM 786 C CA . TYR A 1 102 ? -10.436 0.874 26.422 1.00 77.62 102 TYR A CA 1
ATOM 787 C C . TYR A 1 102 ? -9.082 1.032 25.717 1.00 77.62 102 TYR A C 1
ATOM 789 O O . TYR A 1 102 ? -8.390 0.042 25.494 1.00 77.62 102 TYR A O 1
ATOM 797 N N . GLY A 1 103 ? -8.639 2.267 25.464 1.00 68.00 103 GLY A N 1
ATOM 798 C CA . GLY A 1 103 ? -7.360 2.526 24.792 1.00 68.00 103 GLY A CA 1
ATOM 799 C C . GLY A 1 103 ? -6.125 2.036 25.561 1.00 68.00 103 GLY A C 1
ATOM 800 O O . GLY A 1 103 ? -5.108 1.705 24.960 1.00 68.00 103 GLY A O 1
ATOM 801 N N . SER A 1 104 ? -6.192 1.974 26.892 1.00 76.88 104 SER A N 1
ATOM 802 C CA . SER A 1 104 ? -5.061 1.530 27.722 1.00 76.88 104 SER A CA 1
ATOM 803 C C . SER A 1 104 ? -5.031 0.025 27.992 1.00 76.88 104 SER A C 1
ATOM 805 O O . SER A 1 104 ? -3.951 -0.523 28.201 1.00 76.88 104 SER A O 1
ATOM 807 N N . LYS A 1 105 ? -6.189 -0.649 28.031 1.00 79.38 105 LYS A N 1
ATOM 808 C CA . LYS A 1 105 ? -6.291 -2.057 28.465 1.00 79.38 105 LYS A CA 1
ATOM 809 C C . LYS A 1 105 ? -6.838 -3.020 27.419 1.00 79.38 105 LYS A C 1
ATOM 811 O O . LYS A 1 105 ? -6.697 -4.224 27.602 1.00 79.38 105 LYS A O 1
ATOM 816 N N . CYS A 1 106 ? -7.484 -2.511 26.375 1.00 76.44 106 CYS A N 1
ATOM 817 C CA . CYS A 1 106 ? -8.176 -3.319 25.370 1.00 76.44 106 CYS A CA 1
ATOM 818 C C . CYS A 1 106 ? -7.555 -3.240 23.980 1.00 76.44 106 CYS A C 1
ATOM 820 O O . CYS A 1 106 ? -7.883 -4.063 23.126 1.00 76.44 106 CYS A O 1
ATOM 822 N N . THR A 1 107 ? -6.637 -2.300 23.772 1.00 66.00 107 THR A N 1
ATOM 823 C CA . THR A 1 107 ? -5.871 -2.160 22.537 1.00 66.00 107 THR A CA 1
ATOM 824 C C . THR A 1 107 ? -4.389 -2.287 22.836 1.00 66.00 107 THR A C 1
ATOM 826 O O . THR A 1 107 ? -3.838 -1.474 23.577 1.00 66.00 107 THR A O 1
ATOM 829 N N . ASP A 1 108 ? -3.735 -3.267 22.226 1.00 59.88 108 ASP A N 1
ATOM 830 C CA . ASP A 1 108 ? -2.284 -3.270 22.106 1.00 59.88 108 ASP A CA 1
ATOM 831 C C . ASP A 1 108 ? -1.920 -2.516 20.827 1.00 59.88 108 ASP A C 1
ATOM 833 O O . ASP A 1 108 ? -2.349 -2.855 19.721 1.00 59.88 108 ASP A O 1
ATOM 837 N N . THR A 1 109 ? -1.202 -1.413 20.996 1.00 52.06 109 THR A N 1
ATOM 838 C CA . THR A 1 109 ? -0.934 -0.470 19.920 1.00 52.06 109 THR A CA 1
ATOM 839 C C . THR A 1 109 ? 0.536 -0.536 19.557 1.00 52.06 109 THR A C 1
ATOM 841 O O . THR A 1 109 ? 1.372 0.066 20.226 1.00 52.06 109 THR A O 1
ATOM 844 N N . THR A 1 110 ? 0.858 -1.205 18.454 1.00 46.59 110 THR A N 1
ATOM 845 C CA . THR A 1 110 ? 2.210 -1.172 17.894 1.00 46.59 110 THR A CA 1
ATOM 846 C C . THR A 1 110 ? 2.234 -0.166 16.750 1.00 46.59 110 THR A C 1
ATOM 848 O O . THR A 1 110 ? 1.674 -0.388 15.678 1.00 46.59 110 THR A O 1
ATOM 851 N N . THR A 1 111 ? 2.867 0.983 16.980 1.00 43.16 111 THR A N 1
ATOM 852 C CA . THR A 1 111 ? 3.090 1.965 15.911 1.00 43.16 111 THR A CA 1
ATOM 853 C C . THR A 1 111 ? 4.411 1.642 15.236 1.00 43.16 111 THR A C 1
ATOM 855 O O . THR A 1 111 ? 5.463 1.773 15.857 1.00 43.16 111 THR A O 1
ATOM 858 N N . ILE A 1 112 ? 4.358 1.222 13.975 1.00 40.91 112 ILE A N 1
ATOM 859 C CA . ILE A 1 112 ? 5.545 1.002 13.156 1.00 40.91 112 ILE A CA 1
ATOM 860 C C . ILE A 1 112 ? 5.677 2.202 12.219 1.00 40.91 112 ILE A C 1
ATOM 862 O O . ILE A 1 112 ? 4.839 2.462 11.352 1.00 40.91 112 ILE A O 1
ATOM 866 N N . MET A 1 113 ? 6.718 2.994 12.444 1.00 35.62 113 MET A N 1
ATOM 867 C CA . MET A 1 113 ? 7.017 4.154 11.616 1.00 35.62 113 MET A CA 1
ATOM 868 C C . MET A 1 113 ? 7.775 3.687 10.373 1.00 35.62 113 MET A C 1
ATOM 870 O O . MET A 1 113 ? 8.854 3.114 10.499 1.00 35.62 113 MET A O 1
ATOM 874 N N . TYR A 1 114 ? 7.216 3.932 9.189 1.00 41.44 114 TYR A N 1
ATOM 875 C CA . TYR A 1 114 ? 7.863 3.605 7.923 1.00 41.44 114 TYR A CA 1
ATOM 876 C C . TYR A 1 114 ? 8.280 4.895 7.218 1.00 41.44 114 TYR A C 1
ATOM 878 O O . TYR A 1 114 ? 7.459 5.644 6.695 1.00 41.44 114 TYR A O 1
ATOM 886 N N . ASP A 1 115 ? 9.579 5.173 7.180 1.00 38.31 115 ASP A N 1
ATOM 887 C CA . ASP A 1 115 ? 10.078 6.296 6.393 1.00 38.31 115 ASP A CA 1
ATOM 888 C C . ASP A 1 115 ? 10.158 5.869 4.918 1.00 38.31 115 ASP A C 1
ATOM 890 O O . ASP A 1 115 ? 11.149 5.312 4.448 1.00 38.31 115 ASP A O 1
ATOM 894 N N . CYS A 1 116 ? 9.056 6.015 4.177 1.00 37.28 116 CYS A N 1
ATOM 895 C CA . CYS A 1 116 ? 9.049 5.730 2.743 1.00 37.28 116 CYS A CA 1
ATOM 896 C C . CYS A 1 116 ? 9.680 6.905 1.985 1.00 37.28 116 CYS A C 1
ATOM 898 O O . CYS A 1 116 ? 9.002 7.822 1.517 1.00 37.28 116 CYS A O 1
ATOM 900 N N . ILE A 1 117 ? 11.004 6.847 1.845 1.00 38.62 117 ILE A N 1
ATOM 901 C CA . ILE A 1 117 ? 11.840 7.833 1.155 1.00 38.62 117 ILE A CA 1
ATOM 902 C C . ILE A 1 117 ? 11.562 7.784 -0.356 1.00 38.62 117 ILE A C 1
ATOM 904 O O . ILE A 1 117 ? 12.266 7.139 -1.137 1.00 38.62 117 ILE A O 1
ATOM 908 N N . LYS A 1 118 ? 10.500 8.457 -0.807 1.00 43.19 118 LYS A N 1
ATOM 909 C CA . LYS A 1 118 ? 10.342 8.766 -2.236 1.00 43.19 118 LYS A CA 1
ATOM 910 C C . LYS A 1 118 ? 9.727 10.127 -2.569 1.00 43.19 118 LYS A C 1
ATOM 912 O O . LYS A 1 118 ? 9.711 10.469 -3.747 1.00 43.19 118 LYS A O 1
ATOM 917 N N . SER A 1 119 ? 9.248 10.914 -1.599 1.00 39.62 119 SER A N 1
ATOM 918 C CA . SER A 1 119 ? 8.601 12.204 -1.906 1.00 39.62 119 SER A CA 1
ATOM 919 C C . SER A 1 119 ? 8.381 13.134 -0.695 1.00 39.62 119 SER A C 1
ATOM 921 O O . SER A 1 119 ? 7.246 13.542 -0.492 1.00 39.62 119 SER A O 1
ATOM 923 N N . ASP A 1 120 ? 9.358 13.416 0.179 1.00 44.94 120 ASP A N 1
ATOM 924 C CA . ASP A 1 120 ? 9.160 14.259 1.399 1.00 44.94 120 ASP A CA 1
ATOM 925 C C . ASP A 1 120 ? 7.922 13.893 2.262 1.00 44.94 120 ASP A C 1
ATOM 927 O O . ASP A 1 120 ? 7.426 14.672 3.077 1.00 44.94 120 ASP A O 1
ATOM 931 N N . THR A 1 121 ? 7.385 12.689 2.070 1.00 44.75 121 THR A N 1
ATOM 932 C CA . THR A 1 121 ? 6.082 12.252 2.559 1.00 44.75 121 THR A CA 1
ATOM 933 C C . THR A 1 121 ? 6.327 11.041 3.433 1.00 44.75 121 THR A C 1
ATOM 935 O O . THR A 1 121 ? 6.638 9.963 2.933 1.00 44.75 121 THR A O 1
ATOM 938 N N . ILE A 1 122 ? 6.173 11.224 4.739 1.00 48.69 122 ILE A N 1
ATOM 939 C CA . ILE A 1 122 ? 6.328 10.149 5.720 1.00 48.69 122 ILE A CA 1
ATOM 940 C C . ILE A 1 122 ? 4.999 9.402 5.820 1.00 48.69 122 ILE A C 1
ATOM 942 O O . ILE A 1 122 ? 3.957 10.036 6.021 1.00 48.69 122 ILE A O 1
ATOM 946 N N . TYR A 1 123 ? 5.032 8.074 5.698 1.00 50.62 123 TYR A N 1
ATOM 947 C CA . TYR A 1 123 ? 3.861 7.227 5.901 1.00 50.62 123 TYR A CA 1
ATOM 948 C C . TYR A 1 123 ? 3.964 6.517 7.255 1.00 50.62 123 TYR A C 1
ATOM 950 O O . TYR A 1 123 ? 4.939 5.842 7.548 1.00 50.62 123 TYR A O 1
ATOM 958 N N . PHE A 1 124 ? 2.965 6.642 8.118 1.00 47.06 124 PHE A N 1
ATOM 959 C CA . PHE A 1 124 ? 2.945 5.901 9.383 1.00 47.06 124 PHE A CA 1
ATOM 960 C C . PHE A 1 124 ? 2.011 4.712 9.253 1.00 47.06 124 PHE A C 1
ATOM 962 O O . PHE A 1 124 ? 0.953 4.848 8.649 1.00 47.06 124 PHE A O 1
ATOM 969 N N . CYS A 1 125 ? 2.364 3.577 9.845 1.00 46.38 125 CYS A N 1
ATOM 970 C CA . CYS A 1 125 ? 1.460 2.447 9.994 1.00 46.38 125 CYS A CA 1
ATOM 971 C C . CYS A 1 125 ? 1.265 2.181 11.486 1.00 46.38 125 CYS A C 1
ATOM 973 O O . CYS A 1 125 ? 2.193 1.800 12.197 1.00 46.38 125 CYS A O 1
ATOM 975 N N . LYS A 1 126 ? 0.052 2.374 11.990 1.00 53.72 126 LYS A N 1
ATOM 976 C CA . LYS A 1 126 ? -0.320 1.961 13.342 1.00 53.72 126 LYS A CA 1
ATOM 977 C C . LYS A 1 126 ? -1.076 0.651 13.229 1.00 53.72 126 LYS A C 1
ATOM 979 O O . LYS A 1 126 ? -2.171 0.630 12.684 1.00 53.72 126 LYS A O 1
ATOM 984 N N . ALA A 1 127 ? -0.487 -0.423 13.732 1.00 47.56 127 ALA A N 1
ATOM 985 C CA . ALA A 1 127 ? -1.189 -1.681 13.906 1.00 47.56 127 ALA A CA 1
ATOM 986 C C . ALA A 1 127 ? -1.819 -1.676 15.303 1.00 47.56 127 ALA A C 1
ATOM 988 O O . ALA A 1 127 ? -1.131 -1.491 16.312 1.00 47.56 127 ALA A O 1
ATOM 989 N N . VAL A 1 128 ? -3.133 -1.840 15.365 1.00 55.94 128 VAL A N 1
ATOM 990 C CA . VAL A 1 128 ? -3.883 -1.969 16.611 1.00 55.94 128 VAL A CA 1
ATOM 991 C C . VAL A 1 128 ? -4.384 -3.394 16.693 1.00 55.94 128 VAL A C 1
ATOM 993 O O . VAL A 1 128 ? -5.132 -3.851 15.835 1.00 55.94 128 VAL A O 1
ATOM 996 N N . LYS A 1 129 ? -3.974 -4.102 17.736 1.00 55.97 129 LYS A N 1
ATOM 997 C CA . LYS A 1 129 ? -4.548 -5.393 18.084 1.00 55.97 129 LYS A CA 1
ATOM 998 C C . LYS A 1 129 ? -5.561 -5.174 19.189 1.00 55.97 129 LYS A C 1
ATOM 1000 O O . LYS A 1 129 ? -5.196 -4.754 20.289 1.00 55.97 129 LYS A O 1
ATOM 1005 N N . ASN A 1 130 ? -6.828 -5.464 18.923 1.00 63.28 130 ASN A N 1
ATOM 1006 C CA . ASN A 1 130 ? -7.792 -5.583 20.007 1.00 63.28 130 ASN A CA 1
ATOM 1007 C C . ASN A 1 130 ? -7.477 -6.868 20.777 1.00 63.28 130 ASN A C 1
ATOM 1009 O O . ASN A 1 130 ? -7.235 -7.909 20.175 1.00 63.28 130 ASN A O 1
ATOM 1013 N N . VAL A 1 131 ? -7.515 -6.824 22.110 1.00 64.19 131 VAL A N 1
ATOM 1014 C CA . VAL A 1 131 ? -7.209 -7.978 22.988 1.00 64.19 131 VAL A CA 1
ATOM 1015 C C . VAL A 1 131 ? -8.049 -9.229 22.657 1.00 64.19 131 VAL A C 1
ATOM 1017 O O . VAL A 1 131 ? -7.699 -10.338 23.050 1.00 64.19 131 VAL A O 1
ATOM 1020 N N . CYS A 1 132 ? -9.144 -9.055 21.916 1.00 59.78 132 CYS A N 1
ATOM 1021 C CA . CYS A 1 132 ? -10.182 -10.055 21.676 1.00 59.78 132 CYS A CA 1
ATOM 1022 C C . CYS A 1 132 ? -10.450 -10.359 20.212 1.00 59.78 132 CYS A C 1
ATOM 1024 O O . CYS A 1 132 ? -11.298 -11.199 19.916 1.00 59.78 132 CYS A O 1
ATOM 1026 N N . GLU A 1 133 ? -9.738 -9.689 19.314 1.00 56.84 133 GLU A N 1
ATOM 1027 C CA . GLU A 1 133 ? -9.730 -10.027 17.900 1.00 56.84 133 GLU A CA 1
ATOM 1028 C C . GLU A 1 133 ? -8.387 -10.686 17.588 1.00 56.84 133 GLU A C 1
ATOM 1030 O O . GLU A 1 133 ? -7.343 -10.325 18.136 1.00 56.84 133 GLU A O 1
ATOM 1035 N N . VAL A 1 134 ? -8.424 -11.720 16.750 1.00 47.06 134 VAL A N 1
ATOM 1036 C CA . VAL A 1 134 ? -7.201 -12.394 16.289 1.00 47.06 134 VAL A CA 1
ATOM 1037 C C . VAL A 1 134 ? -6.453 -11.496 15.295 1.00 47.06 134 VAL A C 1
ATOM 1039 O O . VAL A 1 134 ? -5.228 -11.573 15.186 1.00 47.06 134 VAL A O 1
ATOM 1042 N N . ASP A 1 135 ? -7.194 -10.597 14.646 1.00 41.25 135 ASP A N 1
ATOM 1043 C CA . ASP A 1 135 ? -6.738 -9.766 13.547 1.00 41.25 135 ASP A CA 1
ATOM 1044 C C . ASP A 1 135 ? -6.212 -8.411 14.040 1.00 41.25 135 ASP A C 1
ATOM 1046 O O . ASP A 1 135 ? -6.697 -7.830 15.015 1.00 41.25 135 ASP A O 1
ATOM 1050 N N . TYR A 1 136 ? -5.194 -7.903 13.351 1.00 46.41 136 TYR A N 1
ATOM 1051 C CA . TYR A 1 136 ? -4.704 -6.543 13.539 1.00 46.41 136 TYR A CA 1
ATOM 1052 C C . TYR A 1 136 ? -5.503 -5.594 12.643 1.00 46.41 136 TYR A C 1
ATOM 1054 O O . TYR A 1 136 ? -5.634 -5.826 11.442 1.00 46.41 136 TYR A O 1
ATOM 1062 N N . GLU A 1 137 ? -5.974 -4.483 13.202 1.00 49.81 137 GLU A N 1
ATOM 1063 C CA . GLU A 1 137 ? -6.439 -3.345 12.412 1.00 49.81 137 GLU A CA 1
ATOM 1064 C C . GLU A 1 137 ? -5.233 -2.462 12.063 1.00 49.81 137 GLU A C 1
ATOM 1066 O O . GLU A 1 137 ? -4.519 -1.978 12.946 1.00 49.81 137 GLU A O 1
ATOM 1071 N N . TYR A 1 138 ? -4.982 -2.250 10.771 1.00 47.34 138 TYR A N 1
ATOM 1072 C CA . TYR A 1 138 ? -3.879 -1.419 10.290 1.00 47.34 138 TYR A CA 1
ATOM 1073 C C . TYR A 1 138 ? -4.386 -0.042 9.860 1.00 47.34 138 TYR A C 1
ATOM 1075 O O . TYR A 1 138 ? -5.246 0.077 8.992 1.00 47.34 138 TYR A O 1
ATOM 1083 N N . PHE A 1 139 ? -3.801 1.007 10.429 1.00 49.78 139 PHE A N 1
ATOM 1084 C CA . PHE A 1 139 ? -4.090 2.397 10.095 1.00 49.78 139 PHE A CA 1
ATOM 1085 C C . PHE A 1 139 ? -2.867 3.019 9.428 1.00 49.78 139 PHE A C 1
ATOM 1087 O O . PHE A 1 139 ? -1.810 3.139 10.052 1.00 49.78 139 PHE A O 1
ATOM 1094 N N . PHE A 1 140 ? -3.009 3.437 8.173 1.00 50.12 140 PHE A N 1
ATOM 1095 C CA . PHE A 1 140 ? -1.944 4.095 7.421 1.00 50.12 140 PHE A CA 1
ATOM 1096 C C . PHE A 1 140 ? -2.179 5.610 7.364 1.00 50.12 140 PHE A C 1
ATOM 1098 O O . PHE A 1 140 ? -3.272 6.065 7.036 1.00 50.12 140 PHE A O 1
ATOM 1105 N N . TYR A 1 141 ? -1.151 6.403 7.667 1.00 51.03 141 TYR A N 1
ATOM 1106 C CA . TYR A 1 141 ? -1.221 7.866 7.725 1.00 51.03 141 TYR A CA 1
ATOM 1107 C C . TYR A 1 141 ? -0.216 8.482 6.760 1.00 51.03 141 TYR A C 1
ATOM 1109 O O . TYR A 1 141 ? 0.937 8.075 6.757 1.00 51.03 141 TYR A O 1
ATOM 1117 N N . LYS A 1 142 ? -0.606 9.517 6.013 1.00 49.44 142 LYS A N 1
ATOM 1118 C CA . LYS A 1 142 ? 0.298 10.326 5.181 1.00 49.44 142 LYS A CA 1
ATOM 1119 C C . LYS A 1 142 ? 0.608 11.654 5.878 1.00 49.44 142 LYS A C 1
ATOM 1121 O O . LYS A 1 142 ? -0.308 12.435 6.128 1.00 49.44 142 LYS A O 1
ATOM 1126 N N . LYS A 1 143 ? 1.877 11.942 6.178 1.00 47.00 143 LYS A N 1
ATOM 1127 C CA . LYS A 1 143 ? 2.304 13.230 6.750 1.00 47.00 143 LYS A CA 1
ATOM 1128 C C . LYS A 1 143 ? 2.330 14.307 5.664 1.00 47.00 143 LYS A C 1
ATOM 1130 O O . LYS A 1 143 ? 3.184 14.244 4.785 1.00 47.00 143 LYS A O 1
ATOM 1135 N N . ASN A 1 144 ? 1.469 15.323 5.753 1.00 44.59 144 ASN A N 1
ATOM 1136 C CA . ASN A 1 144 ? 1.685 16.582 5.033 1.00 44.59 144 ASN A CA 1
ATOM 1137 C C . ASN A 1 144 ? 2.413 17.576 5.949 1.00 44.59 144 ASN A C 1
ATOM 1139 O O . ASN A 1 144 ? 1.958 17.872 7.057 1.00 44.59 144 ASN A O 1
ATOM 1143 N N . LEU A 1 145 ? 3.551 18.100 5.489 1.00 42.34 145 LEU A N 1
ATOM 1144 C CA . LEU A 1 145 ? 4.227 19.240 6.106 1.00 42.34 145 LEU A CA 1
ATOM 1145 C C . LEU A 1 145 ? 3.445 20.515 5.768 1.00 42.34 145 LEU A C 1
ATOM 1147 O O . LEU A 1 145 ? 3.674 21.130 4.732 1.00 42.34 145 LEU A O 1
ATOM 1151 N N . ILE A 1 146 ? 2.519 20.923 6.636 1.00 38.00 146 ILE A N 1
ATOM 1152 C CA . ILE A 1 146 ? 2.025 22.304 6.636 1.00 38.00 146 ILE A CA 1
ATOM 1153 C C . ILE A 1 146 ? 2.728 23.031 7.778 1.00 38.00 146 ILE A C 1
ATOM 1155 O O . ILE A 1 146 ? 2.734 22.566 8.919 1.00 38.00 146 ILE A O 1
ATOM 1159 N N . SER A 1 147 ? 3.381 24.137 7.423 1.00 36.91 147 SER A N 1
ATOM 1160 C CA . SER A 1 147 ? 4.144 25.049 8.278 1.00 36.91 147 SER A CA 1
ATOM 1161 C C . SER A 1 147 ? 3.738 25.024 9.759 1.00 36.91 147 SER A C 1
ATOM 1163 O O . SER A 1 147 ? 2.591 25.307 10.099 1.00 36.91 147 SER A O 1
ATOM 1165 N N . ASN A 1 148 ? 4.710 24.700 10.618 1.00 35.75 148 ASN A N 1
ATOM 1166 C CA . ASN A 1 148 ? 4.775 24.900 12.070 1.00 35.75 148 ASN A CA 1
ATOM 1167 C C . ASN A 1 148 ? 3.448 25.197 12.794 1.00 35.75 148 ASN A C 1
ATOM 1169 O O . ASN A 1 148 ? 3.291 26.299 13.317 1.00 35.75 148 ASN A O 1
ATOM 1173 N N . LYS A 1 149 ? 2.533 24.212 12.864 1.00 36.56 149 LYS A N 1
ATOM 1174 C CA . LYS A 1 149 ? 1.693 23.888 14.051 1.00 36.56 149 LYS A CA 1
ATOM 1175 C C . LYS A 1 149 ? 0.532 22.922 13.784 1.00 36.56 149 LYS A C 1
ATOM 1177 O O . LYS A 1 149 ? -0.089 22.485 14.750 1.00 36.56 149 LYS A O 1
ATOM 1182 N N . THR A 1 150 ? 0.270 22.512 12.543 1.00 28.72 150 THR A N 1
ATOM 1183 C CA . THR A 1 150 ? -0.867 21.617 12.262 1.00 28.72 150 THR A CA 1
ATOM 1184 C C . THR A 1 150 ? -0.527 20.593 11.189 1.00 28.72 150 THR A C 1
ATOM 1186 O O . THR A 1 150 ? -0.293 20.946 10.039 1.00 28.72 150 THR A O 1
ATOM 1189 N N . VAL A 1 151 ? -0.506 19.315 11.578 1.00 34.94 151 VAL A N 1
ATOM 1190 C CA . VAL A 1 151 ? -0.413 18.185 10.646 1.00 34.94 151 VAL A CA 1
ATOM 1191 C C . VAL A 1 151 ? -1.829 17.863 10.178 1.00 34.94 151 VAL A C 1
ATOM 1193 O O . VAL A 1 151 ? -2.673 17.495 10.995 1.00 34.94 151 VAL A O 1
ATOM 1196 N N . SER A 1 152 ? -2.096 18.030 8.886 1.00 35.06 152 SER A N 1
ATOM 1197 C CA . SER A 1 152 ? -3.313 17.547 8.234 1.00 35.06 152 SER A CA 1
ATOM 1198 C C . SER A 1 152 ? -3.008 16.235 7.516 1.00 35.06 152 SER A C 1
ATOM 1200 O O . SER A 1 152 ? -1.974 16.091 6.860 1.00 35.06 152 SER A O 1
ATOM 1202 N N . PHE A 1 153 ? -3.898 15.258 7.664 1.00 41.56 153 PHE A N 1
ATOM 1203 C CA . PHE A 1 153 ? -3.777 13.950 7.027 1.00 41.56 153 PHE A CA 1
ATOM 1204 C C . PHE A 1 153 ? -4.808 13.871 5.904 1.00 41.56 153 PHE A C 1
ATOM 1206 O O . PHE A 1 153 ? -5.957 14.272 6.088 1.00 41.56 153 PHE A O 1
ATOM 1213 N N . ASN A 1 154 ? -4.387 13.387 4.738 1.00 36.03 154 ASN A N 1
ATOM 1214 C CA . ASN A 1 154 ? -5.257 13.229 3.581 1.00 36.03 154 ASN A CA 1
ATOM 1215 C C . ASN A 1 154 ? -5.390 11.735 3.268 1.00 36.03 154 ASN A C 1
ATOM 1217 O O . ASN A 1 154 ? -4.381 11.054 3.064 1.00 36.03 154 ASN A O 1
ATOM 1221 N N . ILE A 1 155 ? -6.626 11.243 3.275 1.00 43.03 155 ILE A N 1
ATOM 1222 C CA . ILE A 1 155 ? -6.992 9.881 2.875 1.00 43.03 155 ILE A CA 1
ATOM 1223 C C . ILE A 1 155 ? -7.975 10.052 1.716 1.00 43.03 155 ILE A C 1
ATOM 1225 O O . ILE A 1 155 ? -8.981 10.744 1.867 1.00 43.03 155 ILE A O 1
ATOM 1229 N N . ASN A 1 156 ? -7.676 9.475 0.550 1.00 43.81 156 ASN A N 1
ATOM 1230 C CA . ASN A 1 156 ? -8.534 9.540 -0.643 1.00 43.81 156 ASN A CA 1
ATOM 1231 C C . ASN A 1 156 ? -9.016 10.965 -1.002 1.00 43.81 156 ASN A C 1
ATOM 1233 O O . ASN A 1 156 ? -10.193 11.164 -1.279 1.00 43.81 156 ASN A O 1
ATOM 1237 N N . GLU A 1 157 ? -8.127 11.962 -0.953 1.00 40.53 157 GLU A N 1
ATOM 1238 C CA . GLU A 1 157 ? -8.397 13.370 -1.314 1.00 40.53 157 GLU A CA 1
ATOM 1239 C C . GLU A 1 157 ? -9.302 14.154 -0.345 1.00 40.53 157 GLU A C 1
ATOM 1241 O O . GLU A 1 157 ? -9.572 15.334 -0.568 1.00 40.53 157 GLU A O 1
ATOM 1246 N N . THR A 1 158 ? -9.685 13.571 0.794 1.00 33.62 158 THR A N 1
ATOM 1247 C CA . THR A 1 158 ? -10.479 14.255 1.829 1.00 33.62 158 THR A CA 1
ATOM 1248 C C . THR A 1 158 ? -9.603 14.754 2.983 1.00 33.62 158 THR A C 1
ATOM 1250 O O . THR A 1 158 ? -8.716 14.049 3.471 1.00 33.62 158 THR A O 1
ATOM 1253 N N . ASN A 1 159 ? -9.811 16.011 3.391 1.00 41.88 159 ASN A N 1
ATOM 1254 C CA . ASN A 1 159 ? -9.092 16.639 4.501 1.00 41.88 159 ASN A CA 1
ATOM 1255 C C . ASN A 1 159 ? -9.820 16.347 5.814 1.00 41.88 159 ASN A C 1
ATOM 1257 O O . ASN A 1 159 ? -10.922 16.851 6.011 1.00 41.88 159 ASN A O 1
ATOM 1261 N N . TYR A 1 160 ? -9.182 15.597 6.714 1.00 39.78 160 TYR A N 1
ATOM 1262 C CA . TYR A 1 160 ? -9.718 15.324 8.048 1.00 39.78 160 TYR A CA 1
ATOM 1263 C C . TYR A 1 160 ? -8.982 16.117 9.126 1.00 39.78 160 TYR A C 1
ATOM 1265 O O . TYR A 1 160 ? -7.764 16.327 9.083 1.00 39.78 160 TYR A O 1
ATOM 1273 N N . THR A 1 161 ? -9.736 16.537 10.131 1.00 40.06 161 THR A N 1
ATOM 1274 C CA . THR A 1 161 ? -9.237 17.159 11.354 1.00 40.06 161 THR A CA 1
ATOM 1275 C C . THR A 1 161 ? -8.791 16.103 12.369 1.00 40.06 161 THR A C 1
ATOM 1277 O O . THR A 1 161 ? -9.232 14.955 12.349 1.00 40.06 161 THR A O 1
ATOM 1280 N N . LYS A 1 162 ? -7.931 16.502 13.320 1.00 38.56 162 LYS A N 1
ATOM 1281 C CA . LYS A 1 162 ? -7.394 15.634 14.390 1.00 38.56 162 LYS A CA 1
ATOM 1282 C C . LYS A 1 162 ? -8.476 14.866 15.165 1.00 38.56 162 LYS A C 1
ATOM 1284 O O . LYS A 1 162 ? -8.180 13.795 15.678 1.00 38.56 162 LYS A O 1
ATOM 1289 N N . ASN A 1 163 ? -9.691 15.404 15.254 1.00 42.03 163 ASN A N 1
ATOM 1290 C CA . ASN A 1 163 ? -10.790 14.796 16.003 1.00 42.03 163 ASN A CA 1
ATOM 1291 C C . ASN A 1 163 ? -11.564 13.749 15.179 1.00 42.03 163 ASN A C 1
ATOM 1293 O O . ASN A 1 163 ? -12.003 12.758 15.746 1.00 42.03 163 ASN A O 1
ATOM 1297 N N . GLU A 1 164 ? -11.659 13.902 13.854 1.00 43.22 164 GLU A N 1
ATOM 1298 C CA . GLU A 1 164 ? -12.334 12.938 12.958 1.00 43.22 164 GLU A CA 1
ATOM 1299 C C . GLU A 1 164 ? -11.522 11.639 12.771 1.00 43.22 164 GLU A C 1
ATOM 1301 O O . GLU A 1 164 ? -12.071 10.578 12.473 1.00 43.22 164 GLU A O 1
ATOM 1306 N N . LEU A 1 165 ? -10.211 11.713 13.019 1.00 39.84 165 LEU A N 1
ATOM 1307 C CA . LEU A 1 165 ? -9.252 10.602 12.969 1.00 39.84 165 LEU A CA 1
ATOM 1308 C C . LEU A 1 165 ? -9.395 9.577 14.107 1.00 39.84 165 LEU A C 1
ATOM 1310 O O . LEU A 1 165 ? -8.836 8.489 13.997 1.00 39.84 165 LEU A O 1
ATOM 1314 N N . PHE A 1 166 ? -10.090 9.911 15.199 1.00 40.50 166 PHE A N 1
ATOM 1315 C CA . PHE A 1 166 ? -10.277 8.995 16.334 1.00 40.50 166 PHE A CA 1
ATOM 1316 C C . PHE A 1 166 ? -11.590 8.203 16.278 1.00 40.50 166 PHE A C 1
ATOM 1318 O O . PHE A 1 166 ? -11.681 7.175 16.942 1.00 40.50 166 PHE A O 1
ATOM 1325 N N . ASP A 1 167 ? -12.561 8.638 15.469 1.00 43.00 167 ASP A N 1
ATOM 1326 C CA . ASP A 1 167 ? -13.900 8.027 15.403 1.00 43.00 167 ASP A CA 1
ATOM 1327 C C . ASP A 1 167 ? -14.111 7.111 14.190 1.00 43.00 167 ASP A C 1
ATOM 1329 O O . ASP A 1 167 ? -15.089 6.364 14.124 1.00 43.00 167 ASP A O 1
ATOM 1333 N N . SER A 1 168 ? -13.206 7.130 13.215 1.00 39.78 168 SER A N 1
ATOM 1334 C CA . SER A 1 168 ? -13.409 6.439 11.947 1.00 39.78 168 SER A CA 1
ATOM 1335 C C . SER A 1 168 ? -12.637 5.114 11.882 1.00 39.78 168 SER A C 1
ATOM 1337 O O . SER A 1 168 ? -11.436 5.056 11.625 1.00 39.78 168 SER A O 1
ATOM 1339 N N . LYS A 1 169 ? -13.359 4.008 12.111 1.00 35.22 169 LYS A N 1
ATOM 1340 C CA . LYS A 1 169 ? -12.905 2.658 11.749 1.00 35.22 169 LYS A CA 1
ATOM 1341 C C . LYS A 1 169 ? -12.897 2.548 10.226 1.00 35.22 169 LYS A C 1
ATOM 1343 O O . LYS A 1 169 ? -13.959 2.485 9.610 1.00 35.22 169 LYS A O 1
ATOM 1348 N N . PHE A 1 170 ? -11.719 2.509 9.616 1.00 37.50 170 PHE A N 1
ATOM 1349 C CA . PHE A 1 170 ? -11.586 2.244 8.187 1.00 37.50 170 PHE A CA 1
ATOM 1350 C C . PHE A 1 170 ? -11.044 0.833 7.984 1.00 37.50 170 PHE A C 1
ATOM 1352 O O . PHE A 1 170 ? -9.906 0.540 8.340 1.00 37.50 170 PHE A O 1
ATOM 1359 N N . ARG A 1 171 ? -11.861 -0.041 7.390 1.00 30.58 171 ARG A N 1
ATOM 1360 C CA . ARG A 1 171 ? -11.385 -1.285 6.783 1.00 30.58 171 ARG A CA 1
ATOM 1361 C C . ARG A 1 171 ? -10.987 -0.975 5.345 1.00 30.58 171 ARG A C 1
ATOM 1363 O O . ARG A 1 171 ? -11.842 -0.604 4.546 1.00 30.58 171 ARG A O 1
ATOM 1370 N N . MET A 1 172 ? -9.703 -1.097 5.034 1.00 34.88 172 MET A N 1
ATOM 1371 C CA . MET A 1 172 ? -9.249 -1.272 3.656 1.00 34.88 172 MET A CA 1
ATOM 1372 C C . MET A 1 172 ? -9.054 -2.765 3.420 1.00 34.88 172 MET A C 1
ATOM 1374 O O . MET A 1 172 ? -8.535 -3.455 4.297 1.00 34.88 172 MET A O 1
ATOM 1378 N N . ASP A 1 173 ? -9.479 -3.247 2.256 1.00 28.52 173 ASP A N 1
ATOM 1379 C CA . ASP A 1 173 ? -9.209 -4.616 1.830 1.00 28.52 173 ASP A CA 1
ATOM 1380 C C . ASP A 1 173 ? -7.697 -4.885 1.849 1.00 28.52 173 ASP A C 1
ATOM 1382 O O . ASP A 1 173 ? -6.896 -3.992 1.550 1.00 28.52 173 ASP A O 1
ATOM 1386 N N . GLU A 1 174 ? -7.316 -6.111 2.221 1.00 32.81 174 GLU A N 1
ATOM 1387 C CA . GLU A 1 174 ? -5.937 -6.599 2.280 1.00 32.81 174 GLU A CA 1
ATOM 1388 C C . GLU A 1 174 ? -5.233 -6.432 0.924 1.00 32.81 174 GLU A C 1
ATOM 1390 O O . GLU A 1 174 ? -5.187 -7.335 0.091 1.00 32.81 174 GLU A O 1
ATOM 1395 N N . VAL A 1 175 ? -4.640 -5.267 0.685 1.00 33.97 175 VAL A N 1
ATOM 1396 C CA . VAL A 1 175 ? -3.579 -5.125 -0.305 1.00 33.97 175 VAL A CA 1
ATOM 1397 C C . VAL A 1 175 ? -2.290 -5.273 0.488 1.00 33.97 175 VAL A C 1
ATOM 1399 O O . VAL A 1 17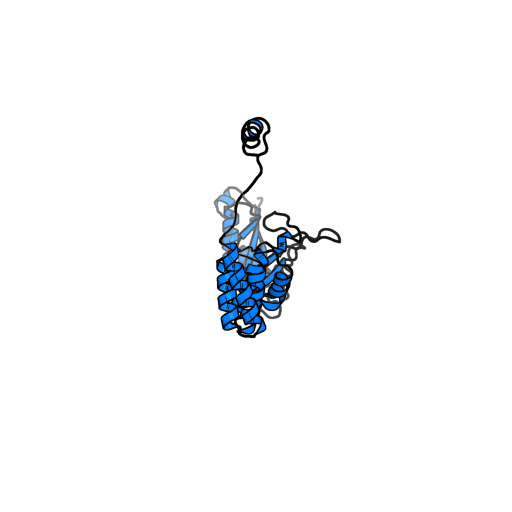5 ? -1.899 -4.306 1.145 1.00 33.97 175 VAL A O 1
ATOM 1402 N N . PRO A 1 176 ? -1.636 -6.453 0.505 1.00 37.12 176 PRO A N 1
ATOM 1403 C CA . PRO A 1 176 ? -0.351 -6.594 1.171 1.00 37.12 176 PRO A CA 1
ATOM 1404 C C . PRO A 1 176 ? 0.592 -5.522 0.620 1.00 37.12 176 PRO A C 1
ATOM 1406 O O . PRO A 1 176 ? 0.976 -5.542 -0.553 1.00 37.12 176 PRO A O 1
ATOM 1409 N N . LEU A 1 177 ? 0.897 -4.530 1.461 1.00 39.94 177 LEU A N 1
ATOM 1410 C CA . LEU A 1 177 ? 1.793 -3.435 1.129 1.00 39.94 177 LEU A CA 1
ATOM 1411 C C . LEU A 1 177 ? 3.197 -4.015 1.019 1.00 39.94 177 LEU A C 1
ATOM 1413 O O . LEU A 1 177 ? 3.923 -4.173 1.995 1.00 39.94 177 LEU A O 1
ATOM 1417 N N . GLU A 1 178 ? 3.569 -4.385 -0.200 1.00 50.84 178 GLU A N 1
ATOM 1418 C CA . GLU A 1 178 ? 4.928 -4.802 -0.492 1.00 50.84 178 GLU A CA 1
ATOM 1419 C C . GLU A 1 178 ? 5.856 -3.583 -0.405 1.00 50.84 178 GLU A C 1
ATOM 1421 O O . GLU A 1 178 ? 5.788 -2.681 -1.245 1.00 50.84 178 GLU A O 1
ATOM 1426 N N . CYS A 1 179 ? 6.739 -3.560 0.595 1.00 56.28 179 CYS A N 1
ATOM 1427 C CA . CYS A 1 179 ? 7.791 -2.554 0.710 1.00 56.28 179 CYS A CA 1
ATOM 1428 C C . CYS A 1 179 ? 8.775 -2.687 -0.463 1.00 56.28 179 CYS A C 1
ATOM 1430 O O . CYS A 1 179 ? 9.508 -3.669 -0.560 1.00 56.28 179 CYS A O 1
ATOM 1432 N N . VAL A 1 180 ? 8.785 -1.696 -1.359 1.00 70.88 180 VAL A N 1
ATOM 1433 C CA . VAL A 1 180 ? 9.719 -1.608 -2.490 1.00 70.88 180 VAL A CA 1
ATOM 1434 C C . VAL A 1 180 ? 10.580 -0.357 -2.334 1.00 70.88 180 VAL A C 1
ATOM 1436 O O . VAL A 1 180 ? 10.075 0.766 -2.372 1.00 70.88 180 VAL A O 1
ATOM 1439 N N . PHE A 1 181 ? 11.887 -0.549 -2.200 1.00 67.00 181 PHE A N 1
ATOM 1440 C CA . PHE A 1 181 ? 12.874 0.503 -1.982 1.00 67.00 181 PHE A CA 1
ATOM 1441 C C . PHE A 1 181 ? 13.222 1.224 -3.294 1.00 67.00 181 PHE A C 1
ATOM 1443 O O . PHE A 1 181 ? 13.293 0.615 -4.357 1.00 67.00 181 PHE A O 1
ATOM 1450 N N . SER A 1 182 ? 13.418 2.543 -3.256 1.00 70.44 182 SER A N 1
ATOM 1451 C CA . SER A 1 182 ? 14.064 3.347 -4.320 1.00 70.44 182 SER A CA 1
ATOM 1452 C C . SER A 1 182 ? 15.579 3.232 -4.281 1.00 70.44 182 SER A C 1
ATOM 1454 O O . SER A 1 182 ? 16.221 3.233 -5.326 1.00 70.44 182 SER A O 1
ATOM 1456 N N . THR A 1 183 ? 16.114 3.135 -3.072 1.00 69.88 183 THR A N 1
ATOM 1457 C CA . THR A 1 183 ? 17.531 3.022 -2.753 1.00 69.88 183 THR A CA 1
ATOM 1458 C C . THR A 1 183 ? 17.668 2.162 -1.504 1.00 69.88 183 THR A C 1
ATOM 1460 O O . THR A 1 183 ? 16.808 2.228 -0.625 1.00 69.88 183 THR A O 1
ATOM 1463 N N . CYS A 1 184 ? 18.742 1.391 -1.409 1.00 80.25 184 CYS A N 1
ATOM 1464 C CA . CYS A 1 184 ? 19.109 0.622 -0.221 1.00 80.25 184 CYS A CA 1
ATOM 1465 C C . CYS A 1 184 ? 20.632 0.646 -0.039 1.00 80.25 184 CYS A C 1
ATOM 1467 O O . CYS A 1 184 ? 21.350 1.117 -0.924 1.00 80.25 184 CYS A O 1
ATOM 1469 N N . GLU A 1 185 ? 21.114 0.163 1.106 1.00 78.88 185 GLU A N 1
ATOM 1470 C CA . GLU A 1 185 ? 22.546 0.134 1.455 1.00 78.88 185 GLU A CA 1
ATOM 1471 C C . GLU A 1 185 ? 23.400 -0.547 0.382 1.00 78.88 185 GLU A C 1
ATOM 1473 O O . GLU A 1 185 ? 24.458 -0.044 0.008 1.00 78.88 185 GLU A O 1
ATOM 1478 N N . ILE A 1 186 ? 22.915 -1.675 -0.139 1.00 91.19 186 ILE A N 1
ATOM 1479 C CA . ILE A 1 186 ? 23.535 -2.390 -1.254 1.00 91.19 186 ILE A CA 1
ATOM 1480 C C . ILE A 1 186 ? 22.500 -2.510 -2.362 1.00 91.19 186 ILE A C 1
ATOM 1482 O O . ILE A 1 186 ? 21.522 -3.241 -2.218 1.00 91.19 186 ILE A O 1
ATOM 1486 N N . MET A 1 187 ? 22.709 -1.801 -3.468 1.00 92.75 187 MET A N 1
ATOM 1487 C CA . MET A 1 187 ? 21.817 -1.856 -4.627 1.00 92.75 187 MET A CA 1
ATOM 1488 C C . MET A 1 187 ? 21.903 -3.216 -5.336 1.00 92.75 187 MET A C 1
ATOM 1490 O O . MET A 1 187 ? 22.985 -3.808 -5.374 1.00 92.75 187 MET A O 1
ATOM 1494 N N . PRO A 1 188 ? 20.808 -3.702 -5.953 1.00 95.75 188 PRO A N 1
ATOM 1495 C CA . PRO A 1 188 ? 20.883 -4.885 -6.794 1.00 95.75 188 PRO A CA 1
ATOM 1496 C C . PRO A 1 188 ? 21.862 -4.698 -7.949 1.00 95.75 188 PRO A C 1
ATOM 1498 O O . PRO A 1 188 ? 21.918 -3.633 -8.566 1.00 95.75 188 PRO A O 1
ATOM 1501 N N . GLU A 1 189 ? 22.596 -5.756 -8.268 1.00 96.44 189 GLU A N 1
ATOM 1502 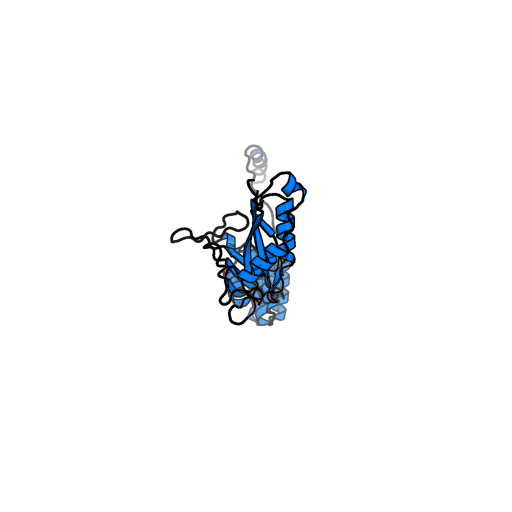C CA . GLU A 1 189 ? 23.667 -5.724 -9.260 1.00 96.44 189 GLU A CA 1
ATOM 1503 C C . GLU A 1 189 ? 23.363 -6.712 -10.388 1.00 96.44 189 GLU A C 1
ATOM 1505 O O . GLU A 1 189 ? 23.154 -7.902 -10.146 1.00 96.44 189 GLU A O 1
ATOM 1510 N N . PHE A 1 190 ? 23.339 -6.232 -11.631 1.00 96.81 190 PHE A N 1
ATOM 1511 C CA . PHE A 1 190 ? 23.230 -7.109 -12.796 1.00 96.81 190 PHE A CA 1
ATOM 1512 C C . PHE A 1 190 ? 24.483 -7.997 -12.914 1.00 96.81 190 PHE A C 1
ATOM 1514 O O . PHE A 1 190 ? 25.577 -7.528 -12.589 1.00 96.81 190 PHE A O 1
ATOM 1521 N N . PRO A 1 191 ? 24.390 -9.249 -13.403 1.00 95.38 191 PRO A N 1
ATOM 1522 C CA . PRO A 1 191 ? 25.574 -10.072 -13.644 1.00 95.38 191 PRO A CA 1
ATOM 1523 C C . PRO A 1 191 ? 26.571 -9.382 -14.592 1.00 95.38 191 PRO A C 1
ATOM 1525 O O . PRO A 1 191 ? 26.293 -9.197 -15.773 1.00 95.38 191 PRO A O 1
ATOM 1528 N N . GLY A 1 192 ? 27.739 -8.992 -14.073 1.00 93.62 192 GLY A N 1
ATOM 1529 C CA . GLY A 1 192 ? 28.747 -8.237 -14.835 1.00 93.62 192 GLY A CA 1
ATOM 1530 C C . GLY A 1 192 ? 28.569 -6.711 -14.815 1.00 93.62 192 GLY A C 1
ATOM 1531 O O . GLY A 1 192 ? 29.286 -6.002 -15.519 1.00 93.62 192 GLY A O 1
ATOM 1532 N N . GLY A 1 193 ? 27.649 -6.194 -13.999 1.00 93.81 193 GLY A N 1
ATOM 1533 C CA . GLY A 1 193 ? 27.438 -4.766 -13.780 1.00 93.81 193 GLY A CA 1
ATOM 1534 C C . GLY A 1 193 ? 26.568 -4.080 -14.838 1.00 93.81 193 GLY A C 1
ATOM 1535 O O . GLY A 1 193 ? 26.026 -4.696 -15.757 1.00 93.81 193 GLY A O 1
ATOM 1536 N N . GLU A 1 194 ? 26.422 -2.761 -14.699 1.00 89.94 194 GLU A N 1
ATOM 1537 C CA . GLU A 1 194 ? 25.534 -1.942 -15.539 1.00 89.94 194 GLU A CA 1
ATOM 1538 C C . GLU A 1 194 ? 25.915 -1.974 -17.028 1.00 89.94 194 GLU A C 1
ATOM 1540 O O . GLU A 1 194 ? 25.043 -1.985 -17.899 1.00 89.94 194 GLU A O 1
ATOM 1545 N N . TYR A 1 195 ? 27.213 -2.045 -17.334 1.00 92.19 195 TYR A N 1
ATOM 1546 C CA . TYR A 1 195 ? 27.697 -2.125 -18.711 1.00 92.19 195 TYR A CA 1
ATOM 1547 C C . TYR A 1 195 ? 27.205 -3.395 -19.422 1.00 92.19 195 TYR A C 1
ATOM 1549 O O . TYR A 1 195 ? 26.651 -3.313 -20.522 1.00 92.19 195 TYR A O 1
ATOM 1557 N N . GLU A 1 196 ? 27.342 -4.563 -18.786 1.00 96.12 196 GLU A N 1
ATOM 1558 C CA . GLU A 1 196 ? 26.860 -5.827 -19.356 1.00 96.12 196 GLU A CA 1
ATOM 1559 C C . GLU A 1 196 ? 25.328 -5.864 -19.433 1.00 96.12 196 GLU A C 1
ATOM 1561 O O . GLU A 1 196 ? 24.780 -6.417 -20.386 1.00 96.12 196 GLU A O 1
ATOM 1566 N N . MET A 1 197 ? 24.626 -5.184 -18.519 1.00 94.81 197 MET A N 1
ATOM 1567 C CA . MET A 1 197 ? 23.174 -5.000 -18.618 1.00 94.81 197 MET A CA 1
ATOM 1568 C C . MET A 1 197 ? 22.792 -4.241 -19.891 1.00 94.81 197 MET A C 1
ATOM 1570 O O . MET A 1 197 ? 21.918 -4.681 -20.641 1.00 94.81 197 MET A O 1
ATOM 1574 N N . MET A 1 198 ? 23.447 -3.108 -20.167 1.00 91.25 198 MET A N 1
ATOM 1575 C CA . MET A 1 198 ? 23.157 -2.322 -21.371 1.00 91.25 198 MET A CA 1
ATOM 1576 C C . MET A 1 198 ? 23.505 -3.088 -22.639 1.00 91.25 198 MET A C 1
ATOM 1578 O O . MET A 1 198 ? 22.739 -3.075 -23.600 1.00 91.25 198 MET A O 1
ATOM 1582 N N . LYS A 1 199 ? 24.621 -3.813 -22.631 1.00 93.50 199 LYS A N 1
ATOM 1583 C CA . LYS A 1 199 ? 25.024 -4.680 -23.738 1.00 93.50 199 LYS A CA 1
ATOM 1584 C C . LYS A 1 199 ? 24.006 -5.792 -23.994 1.00 93.50 199 LYS A C 1
ATOM 1586 O O . LYS A 1 199 ? 23.600 -5.967 -25.141 1.00 93.50 199 LYS A O 1
ATOM 1591 N N . PHE A 1 200 ? 23.534 -6.477 -22.951 1.00 96.31 200 PHE A N 1
ATOM 1592 C CA . PHE A 1 200 ? 22.479 -7.487 -23.057 1.00 96.31 200 PHE A CA 1
ATOM 1593 C C . PHE A 1 200 ? 21.200 -6.903 -23.659 1.00 96.31 200 PHE A C 1
ATOM 1595 O O . PHE A 1 200 ? 20.618 -7.492 -24.573 1.00 96.31 200 PHE A O 1
ATOM 1602 N N . ILE A 1 201 ? 20.777 -5.727 -23.182 1.00 94.31 201 ILE A N 1
ATOM 1603 C CA . ILE A 1 201 ? 19.596 -5.034 -23.706 1.00 94.31 201 ILE A CA 1
ATOM 1604 C C . ILE A 1 201 ? 19.786 -4.744 -25.190 1.00 94.31 201 ILE A C 1
ATOM 1606 O O . ILE A 1 201 ? 18.949 -5.161 -25.981 1.00 94.31 201 ILE A O 1
ATOM 1610 N N . CYS A 1 202 ? 20.893 -4.111 -25.582 1.00 91.31 202 CYS A N 1
ATOM 1611 C CA . CYS A 1 202 ? 21.184 -3.788 -26.979 1.00 91.31 202 CYS A CA 1
ATOM 1612 C C . CYS A 1 202 ? 21.208 -5.027 -27.886 1.00 91.31 202 CYS A C 1
ATOM 1614 O O . CYS A 1 202 ? 20.679 -4.978 -28.991 1.00 91.31 202 CYS A O 1
ATOM 1616 N N . GLN A 1 203 ? 21.783 -6.140 -27.424 1.00 93.81 203 GLN A N 1
ATOM 1617 C CA . GLN A 1 203 ? 21.847 -7.395 -28.183 1.00 93.81 203 GLN A CA 1
ATOM 1618 C C . GLN A 1 203 ? 20.489 -8.102 -28.289 1.00 93.81 203 GLN A C 1
ATOM 1620 O O . GLN A 1 203 ? 20.223 -8.797 -29.268 1.00 93.81 203 GLN A O 1
ATOM 1625 N N . THR A 1 204 ? 19.625 -7.933 -27.288 1.00 95.12 204 THR A N 1
ATOM 1626 C CA . THR A 1 204 ? 18.313 -8.592 -27.222 1.00 95.12 204 THR A CA 1
ATOM 1627 C C . THR A 1 204 ? 17.208 -7.759 -27.875 1.00 95.12 204 THR A C 1
ATOM 1629 O O . THR A 1 204 ? 16.160 -8.310 -28.233 1.00 95.12 204 THR A O 1
ATOM 1632 N N . LEU A 1 205 ? 17.420 -6.449 -28.027 1.00 94.50 205 LEU A N 1
ATOM 1633 C CA . LEU A 1 205 ? 16.460 -5.491 -28.569 1.00 94.50 205 LEU A CA 1
ATOM 1634 C C . LEU A 1 205 ? 16.161 -5.772 -30.044 1.00 94.50 205 LEU A C 1
ATOM 1636 O O . LEU A 1 205 ? 17.058 -5.841 -30.881 1.00 94.50 205 LEU A O 1
ATOM 1640 N N . ARG A 1 206 ? 14.877 -5.888 -30.383 1.00 94.50 206 ARG A N 1
ATOM 1641 C CA . ARG A 1 206 ? 14.399 -6.087 -31.755 1.00 94.50 206 ARG A CA 1
ATOM 1642 C C . ARG A 1 206 ? 13.582 -4.889 -32.190 1.00 94.50 206 ARG A C 1
ATOM 1644 O O . ARG A 1 206 ? 12.474 -4.685 -31.713 1.00 94.50 206 ARG A O 1
ATOM 1651 N N . TYR A 1 207 ? 14.098 -4.120 -33.138 1.00 94.19 207 TYR A N 1
ATOM 1652 C CA . TYR A 1 207 ? 13.354 -2.989 -33.683 1.00 94.19 207 TYR A CA 1
ATOM 1653 C C . TYR A 1 207 ? 12.103 -3.485 -34.436 1.00 94.19 207 TYR A C 1
ATOM 1655 O O . TYR A 1 207 ? 12.256 -4.227 -35.410 1.00 94.19 207 TYR A O 1
ATOM 1663 N N . PRO A 1 208 ? 10.872 -3.103 -34.039 1.00 94.75 208 PRO A N 1
ATOM 1664 C CA . PRO A 1 208 ? 9.667 -3.494 -34.764 1.00 94.75 208 PRO A CA 1
ATOM 1665 C C . PRO A 1 208 ? 9.698 -2.992 -36.211 1.00 94.75 208 PRO A C 1
ATOM 1667 O O . PRO A 1 208 ? 9.917 -1.805 -36.453 1.00 94.75 208 PRO A O 1
ATOM 1670 N N . GLN A 1 209 ? 9.445 -3.887 -37.167 1.00 93.38 209 GLN A N 1
ATOM 1671 C CA . GLN A 1 209 ? 9.586 -3.598 -38.598 1.00 93.38 209 GLN A CA 1
ATOM 1672 C C . GLN A 1 209 ? 8.734 -2.401 -39.051 1.00 93.38 209 GLN A C 1
ATOM 1674 O O . GLN A 1 209 ? 9.241 -1.505 -39.718 1.00 93.38 209 GLN A O 1
ATOM 1679 N N . SER A 1 210 ? 7.482 -2.313 -38.595 1.00 92.38 210 SER A N 1
ATOM 1680 C CA . SER A 1 210 ? 6.606 -1.178 -38.906 1.00 92.38 210 SER A CA 1
ATOM 1681 C C . SER A 1 210 ? 7.118 0.148 -38.336 1.00 92.38 210 SER A C 1
ATOM 1683 O O . SER A 1 210 ? 6.967 1.185 -38.971 1.00 92.38 210 SER A O 1
ATOM 1685 N N . CYS A 1 211 ? 7.760 0.149 -37.164 1.00 93.12 211 CYS A N 1
ATOM 1686 C CA . CYS A 1 211 ? 8.394 1.358 -36.636 1.00 93.12 211 CYS A CA 1
ATOM 1687 C C . CYS A 1 211 ? 9.619 1.752 -37.464 1.00 93.12 211 CYS A C 1
ATOM 1689 O O . CYS A 1 211 ? 9.844 2.938 -37.679 1.00 93.12 211 CYS A O 1
ATOM 1691 N N . LYS A 1 212 ? 10.380 0.768 -37.958 1.00 91.81 212 LYS A N 1
ATOM 1692 C CA . LYS A 1 212 ? 11.543 0.997 -38.819 1.00 91.81 212 LYS A CA 1
ATOM 1693 C C . LYS A 1 212 ? 11.140 1.621 -40.157 1.00 91.81 212 LYS A C 1
ATOM 1695 O O . LYS A 1 212 ? 11.726 2.619 -40.553 1.00 91.81 212 LYS A O 1
ATOM 1700 N N . GLU A 1 213 ? 10.119 1.075 -40.813 1.00 91.62 213 GLU A N 1
ATOM 1701 C CA . GLU A 1 213 ? 9.598 1.570 -42.099 1.00 91.62 213 GLU A CA 1
ATOM 1702 C C . GLU A 1 213 ? 9.014 2.984 -41.994 1.00 91.62 213 GLU A C 1
ATOM 1704 O O . GLU A 1 213 ? 9.157 3.785 -42.913 1.00 91.62 213 GLU A O 1
ATOM 1709 N N . ASN A 1 214 ? 8.408 3.314 -40.851 1.00 92.50 214 ASN A N 1
ATOM 1710 C CA . ASN A 1 214 ? 7.810 4.625 -40.596 1.00 92.50 214 ASN A CA 1
ATOM 1711 C C . ASN A 1 214 ? 8.757 5.613 -39.888 1.00 92.50 214 ASN A C 1
ATOM 1713 O O . ASN A 1 214 ? 8.306 6.656 -39.421 1.00 92.50 214 ASN A O 1
ATOM 1717 N N . ASN A 1 215 ? 10.055 5.302 -39.774 1.00 92.06 215 ASN A N 1
ATOM 1718 C CA . ASN A 1 215 ? 11.058 6.138 -39.097 1.00 92.06 215 ASN A CA 1
ATOM 1719 C C . ASN A 1 215 ? 10.698 6.536 -37.645 1.00 92.06 215 ASN A C 1
ATOM 1721 O O . ASN A 1 215 ? 11.093 7.594 -37.151 1.00 92.06 215 ASN A O 1
ATOM 1725 N N . ILE A 1 216 ? 9.948 5.688 -36.936 1.00 92.44 216 ILE A N 1
ATOM 1726 C CA . ILE A 1 216 ? 9.462 5.954 -35.576 1.00 92.44 216 ILE A CA 1
ATOM 1727 C C . ILE A 1 216 ? 10.555 5.612 -34.572 1.00 92.44 216 ILE A C 1
ATOM 1729 O O . ILE A 1 216 ? 10.773 4.440 -34.293 1.00 92.44 216 ILE A O 1
ATOM 1733 N N . SER A 1 217 ? 11.172 6.629 -33.975 1.00 93.06 217 SER A N 1
ATOM 1734 C CA . SER A 1 217 ? 12.243 6.514 -32.978 1.00 93.06 217 SER A CA 1
ATOM 1735 C C . SER A 1 217 ? 11.837 7.110 -31.627 1.00 93.06 217 SER A C 1
ATOM 1737 O O . SER A 1 217 ? 10.851 7.840 -31.523 1.00 93.06 217 SER A O 1
ATOM 1739 N N . GLY A 1 218 ? 12.592 6.807 -30.568 1.00 93.69 218 GLY A N 1
ATOM 1740 C CA . GLY A 1 218 ? 12.367 7.440 -29.272 1.00 93.69 218 GLY A CA 1
ATOM 1741 C C . GLY A 1 218 ? 13.038 6.759 -28.087 1.00 93.69 218 GLY A C 1
ATOM 1742 O O . GLY A 1 218 ? 13.512 5.624 -28.159 1.00 93.69 218 GLY A O 1
ATOM 1743 N N . LYS A 1 219 ? 13.050 7.481 -26.964 1.00 93.69 219 LYS A N 1
ATOM 1744 C CA . LYS A 1 219 ? 13.593 7.022 -25.683 1.00 93.69 219 LYS A CA 1
ATOM 1745 C C . LYS A 1 219 ? 12.459 6.599 -24.757 1.00 93.69 219 LYS A C 1
ATOM 1747 O O . LYS A 1 219 ? 11.609 7.416 -24.407 1.00 93.69 219 LYS A O 1
ATOM 1752 N N . ILE A 1 220 ? 12.491 5.344 -24.333 1.00 94.88 220 ILE A N 1
ATOM 1753 C CA . ILE A 1 220 ? 11.490 4.726 -23.467 1.00 94.88 220 ILE A CA 1
ATOM 1754 C C . ILE A 1 220 ? 12.082 4.538 -22.081 1.00 94.88 220 ILE A C 1
ATOM 1756 O O . ILE A 1 220 ? 13.202 4.061 -21.937 1.00 94.88 220 ILE A O 1
ATOM 1760 N N . PHE A 1 221 ? 11.330 4.897 -21.050 1.00 91.31 221 PHE A N 1
ATOM 1761 C CA . PHE A 1 221 ? 11.713 4.677 -19.662 1.00 91.31 221 PHE A CA 1
ATOM 1762 C C . PHE A 1 221 ? 10.895 3.518 -19.112 1.00 91.31 221 PHE A C 1
ATOM 1764 O O . PHE A 1 221 ? 9.666 3.603 -18.995 1.00 91.31 221 PHE A O 1
ATOM 1771 N N . VAL A 1 222 ? 11.587 2.435 -18.772 1.00 91.50 222 VAL A N 1
ATOM 1772 C CA . VAL A 1 222 ? 10.979 1.230 -18.212 1.00 91.50 222 VAL A CA 1
ATOM 1773 C C . VAL A 1 222 ? 11.297 1.174 -16.729 1.00 91.50 222 VAL A C 1
ATOM 1775 O O . VAL A 1 222 ? 12.460 1.182 -16.334 1.00 91.50 222 VAL A O 1
ATOM 1778 N N . ASN A 1 223 ? 10.251 1.125 -15.911 1.00 94.56 223 ASN A N 1
ATOM 1779 C CA . ASN A 1 223 ? 10.348 0.891 -14.482 1.00 94.56 223 ASN A CA 1
ATOM 1780 C C . ASN A 1 223 ? 10.074 -0.582 -14.180 1.00 94.56 223 ASN A C 1
ATOM 1782 O O . ASN A 1 223 ? 9.151 -1.178 -14.735 1.00 94.56 223 ASN A O 1
ATOM 1786 N N . PHE A 1 224 ? 10.861 -1.161 -13.290 1.00 94.19 224 PHE A N 1
ATOM 1787 C CA . PHE A 1 224 ? 10.674 -2.527 -12.820 1.00 94.19 224 PHE A CA 1
ATOM 1788 C C . PHE A 1 224 ? 11.179 -2.662 -11.389 1.00 94.19 224 PHE A C 1
ATOM 1790 O O . PHE A 1 224 ? 11.800 -1.744 -10.855 1.00 94.19 224 PHE A O 1
ATOM 1797 N N . VAL A 1 225 ? 10.891 -3.794 -10.761 1.00 91.44 225 VAL A N 1
ATOM 1798 C CA . VAL A 1 225 ? 11.342 -4.116 -9.408 1.00 91.44 225 VAL A CA 1
ATOM 1799 C C . VAL A 1 225 ? 12.199 -5.366 -9.471 1.00 91.44 225 VAL A C 1
ATOM 1801 O O . VAL A 1 225 ? 11.783 -6.358 -10.053 1.00 91.44 225 VAL A O 1
ATOM 1804 N N . VAL A 1 226 ? 13.378 -5.325 -8.869 1.00 95.06 226 VAL A N 1
ATOM 1805 C CA . VAL A 1 226 ? 14.173 -6.514 -8.569 1.00 95.06 226 VAL A CA 1
ATOM 1806 C C . VAL A 1 226 ? 13.732 -7.009 -7.199 1.00 95.06 226 VAL A C 1
ATOM 1808 O O . VAL A 1 226 ? 13.732 -6.232 -6.245 1.00 95.06 226 VAL A O 1
ATOM 1811 N N . ASN A 1 227 ? 13.286 -8.258 -7.103 1.00 92.25 227 ASN A N 1
ATOM 1812 C CA . ASN A 1 227 ? 12.813 -8.830 -5.847 1.00 92.25 227 ASN A CA 1
ATOM 1813 C C . ASN A 1 227 ? 13.959 -9.391 -4.983 1.00 92.25 227 ASN A C 1
ATOM 1815 O O . ASN A 1 227 ? 15.131 -9.333 -5.353 1.00 92.25 227 ASN A O 1
ATOM 1819 N N . GLU A 1 228 ? 13.616 -9.968 -3.836 1.00 91.31 228 GLU A N 1
ATOM 1820 C CA . GLU A 1 228 ? 14.556 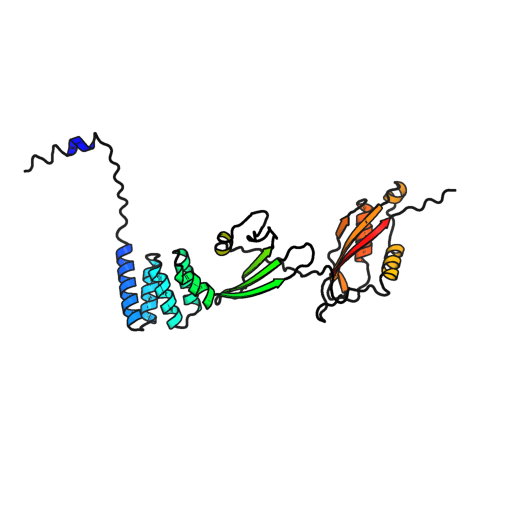-10.526 -2.858 1.00 91.31 228 GLU A CA 1
ATOM 1821 C C . GLU A 1 228 ? 15.371 -11.711 -3.405 1.00 91.31 228 GLU A C 1
ATOM 1823 O O . GLU A 1 228 ? 16.422 -12.044 -2.864 1.00 91.31 228 GLU A O 1
ATOM 1828 N N . GLN A 1 229 ? 14.903 -12.345 -4.484 1.00 93.62 229 GLN A N 1
ATOM 1829 C CA . GLN A 1 229 ? 15.610 -13.411 -5.197 1.00 93.62 229 GLN A CA 1
ATOM 1830 C C . GLN A 1 229 ? 16.391 -12.889 -6.413 1.00 93.62 229 GLN A C 1
ATOM 1832 O O . GLN A 1 229 ? 16.908 -13.691 -7.185 1.00 93.62 229 GLN A O 1
ATOM 1837 N N . GLY A 1 230 ? 16.448 -11.570 -6.623 1.00 95.50 230 GLY A N 1
ATOM 1838 C CA . GLY A 1 230 ? 17.111 -10.973 -7.781 1.00 95.50 230 GLY A CA 1
ATOM 1839 C C . GLY A 1 230 ? 16.281 -10.987 -9.067 1.00 95.50 230 GLY A C 1
ATOM 1840 O O . GLY A 1 230 ? 16.768 -10.576 -10.117 1.00 95.50 230 GLY A O 1
ATOM 1841 N N . LYS A 1 231 ? 15.023 -11.433 -9.024 1.00 96.81 231 LYS A N 1
ATOM 1842 C CA . LYS A 1 231 ? 14.167 -11.540 -10.211 1.00 96.81 231 LYS A CA 1
ATOM 1843 C C . LYS A 1 231 ? 13.497 -10.218 -10.540 1.00 96.81 231 LYS A C 1
ATOM 1845 O O . LYS A 1 231 ? 12.993 -9.523 -9.657 1.00 96.81 231 LYS A O 1
ATOM 1850 N N . VAL A 1 232 ? 13.409 -9.919 -11.830 1.00 96.19 232 VAL A N 1
ATOM 1851 C CA . VAL A 1 232 ? 12.658 -8.770 -12.335 1.00 96.19 232 VAL A CA 1
ATOM 1852 C C . VAL A 1 232 ? 11.153 -9.054 -12.286 1.00 96.19 232 VAL A C 1
ATOM 1854 O O . VAL A 1 232 ? 10.651 -9.986 -12.910 1.00 96.19 232 VAL A O 1
ATOM 1857 N N . ILE A 1 233 ? 10.413 -8.215 -11.564 1.00 91.38 233 ILE A N 1
ATOM 1858 C CA . ILE A 1 233 ? 8.955 -8.240 -11.421 1.00 91.38 233 ILE A CA 1
ATOM 1859 C C . ILE A 1 233 ? 8.360 -6.843 -11.666 1.00 91.38 233 ILE A C 1
ATOM 1861 O O . ILE A 1 233 ? 9.066 -5.835 -11.718 1.00 91.38 233 ILE A O 1
ATOM 1865 N N . LYS A 1 234 ? 7.029 -6.767 -11.811 1.00 88.50 234 LYS A N 1
ATOM 1866 C CA . LYS A 1 234 ? 6.261 -5.504 -11.913 1.00 88.50 234 LYS A CA 1
ATOM 1867 C C . LYS A 1 234 ? 6.775 -4.523 -12.987 1.00 88.50 234 LYS A C 1
ATOM 1869 O O . LYS A 1 234 ? 6.809 -3.313 -12.774 1.00 88.50 234 LYS A O 1
ATOM 1874 N N . VAL A 1 235 ? 7.147 -5.042 -14.158 1.00 91.81 235 VAL A N 1
ATOM 1875 C CA . VAL A 1 235 ? 7.653 -4.234 -15.279 1.00 91.81 235 VAL A CA 1
ATOM 1876 C C . VAL A 1 235 ? 6.546 -3.364 -15.885 1.00 91.81 235 VAL A C 1
ATOM 1878 O O . VAL A 1 235 ? 5.521 -3.872 -16.357 1.00 91.81 235 VAL A O 1
ATOM 1881 N N . LYS A 1 236 ? 6.780 -2.053 -15.944 1.00 89.25 236 LYS A N 1
ATOM 1882 C CA . LYS A 1 236 ? 5.890 -1.055 -16.545 1.00 89.25 236 LYS A CA 1
ATOM 1883 C C . LYS A 1 236 ? 6.671 -0.005 -17.331 1.00 89.25 236 LYS A C 1
ATOM 1885 O O . LYS A 1 236 ? 7.767 0.393 -16.952 1.00 89.25 236 LYS A O 1
ATOM 1890 N N . VAL A 1 237 ? 6.080 0.490 -18.410 1.00 89.31 237 VAL A N 1
ATOM 1891 C CA . VAL A 1 237 ? 6.602 1.660 -19.125 1.00 89.31 237 VAL A CA 1
ATOM 1892 C C . VAL A 1 237 ? 6.066 2.904 -18.423 1.00 89.31 237 VAL A C 1
ATOM 1894 O O . VAL A 1 237 ? 4.856 3.059 -18.299 1.00 89.31 237 VAL A O 1
ATOM 1897 N N . VAL A 1 238 ? 6.958 3.756 -17.911 1.00 83.25 238 VAL A N 1
ATOM 1898 C CA . VAL A 1 238 ? 6.581 5.003 -17.211 1.00 83.25 238 VAL A CA 1
ATOM 1899 C C . VAL A 1 238 ? 6.620 6.218 -18.128 1.00 83.25 238 VAL A C 1
ATOM 1901 O O . VAL A 1 238 ? 5.930 7.200 -17.877 1.00 83.25 238 VAL A O 1
ATOM 1904 N N . LYS A 1 239 ? 7.402 6.143 -19.207 1.00 86.38 239 LYS A N 1
ATOM 1905 C CA . LYS A 1 239 ? 7.388 7.114 -20.299 1.00 86.38 239 LYS A CA 1
ATOM 1906 C C . LYS A 1 239 ? 7.680 6.375 -21.598 1.00 86.38 239 LYS A C 1
ATOM 1908 O O . LYS A 1 239 ? 8.790 5.878 -21.775 1.00 86.38 239 LYS A O 1
ATOM 1913 N N . GLY A 1 240 ? 6.665 6.259 -22.444 1.00 92.50 240 GLY A N 1
ATOM 1914 C CA . GLY A 1 240 ? 6.747 5.596 -23.742 1.00 92.50 240 GLY A CA 1
ATOM 1915 C C . GLY A 1 240 ? 7.085 6.558 -24.877 1.00 92.50 240 GLY A C 1
ATOM 1916 O O . GLY A 1 240 ? 7.099 7.776 -24.688 1.00 92.50 240 GLY A O 1
ATOM 1917 N N . ALA A 1 241 ? 7.334 5.994 -26.054 1.00 89.94 241 ALA A N 1
ATOM 1918 C CA . ALA A 1 241 ? 7.495 6.748 -27.301 1.00 89.94 241 ALA A CA 1
ATOM 1919 C C . ALA A 1 241 ? 6.491 6.297 -28.367 1.00 89.94 241 ALA A C 1
ATOM 1921 O O . ALA A 1 241 ? 5.906 7.121 -29.063 1.00 89.94 241 ALA A O 1
ATOM 1922 N N . HIS A 1 242 ? 6.271 4.987 -28.480 1.00 94.12 242 HIS A N 1
ATOM 1923 C CA . HIS A 1 242 ? 5.303 4.407 -29.402 1.00 94.12 242 HIS A CA 1
ATOM 1924 C C . HIS A 1 242 ? 4.892 3.020 -28.888 1.00 94.12 242 HIS A C 1
ATOM 1926 O O . HIS A 1 242 ? 5.779 2.261 -28.494 1.00 94.12 242 HIS A O 1
ATOM 1932 N N . PRO A 1 243 ? 3.609 2.611 -28.956 1.00 94.00 243 PRO A N 1
ATOM 1933 C CA . PRO A 1 243 ? 3.136 1.369 -28.332 1.00 94.00 243 PRO A CA 1
ATOM 1934 C C . PRO A 1 243 ? 3.911 0.103 -28.728 1.00 94.00 243 PRO A C 1
ATOM 1936 O O . PRO A 1 243 ? 4.108 -0.797 -27.912 1.00 94.00 243 PRO A O 1
ATOM 1939 N N . LEU A 1 244 ? 4.377 0.027 -29.978 1.00 93.12 244 LEU A N 1
ATOM 1940 C CA . LEU A 1 244 ? 5.180 -1.106 -30.454 1.00 93.12 244 LEU A CA 1
ATOM 1941 C C . LEU A 1 244 ? 6.600 -1.112 -29.872 1.00 93.12 244 LEU A C 1
ATOM 1943 O O . LEU A 1 244 ? 7.105 -2.177 -29.521 1.00 93.12 244 LEU A O 1
ATOM 1947 N N . LEU A 1 245 ? 7.220 0.062 -29.739 1.00 94.94 245 LEU A N 1
ATOM 1948 C CA . LEU A 1 245 ? 8.534 0.205 -29.114 1.00 94.94 245 LEU A CA 1
ATOM 1949 C C . LEU A 1 245 ? 8.435 -0.048 -27.602 1.00 94.94 245 LEU A C 1
ATOM 1951 O O . LEU A 1 245 ? 9.270 -0.744 -27.032 1.00 94.94 245 LEU A O 1
ATOM 1955 N N . ASP A 1 246 ? 7.369 0.440 -26.966 1.00 94.50 246 ASP A N 1
ATOM 1956 C CA . ASP A 1 246 ? 7.075 0.247 -25.544 1.00 94.50 246 ASP A CA 1
ATOM 1957 C C . ASP A 1 246 ? 6.892 -1.242 -25.210 1.00 94.50 246 ASP A C 1
ATOM 1959 O O . ASP A 1 246 ? 7.435 -1.746 -24.221 1.00 94.50 246 ASP A O 1
ATOM 1963 N N . LYS A 1 247 ? 6.151 -1.969 -26.060 1.00 94.25 247 LYS A N 1
ATOM 1964 C CA . LYS A 1 247 ? 5.953 -3.420 -25.942 1.00 94.25 247 LYS A CA 1
ATOM 1965 C C . LYS A 1 247 ? 7.277 -4.172 -26.035 1.00 94.25 247 LYS A C 1
ATOM 1967 O O . LYS A 1 247 ? 7.514 -5.088 -25.248 1.00 94.25 247 LYS A O 1
ATOM 1972 N N . GLU A 1 248 ? 8.131 -3.780 -26.971 1.00 97.00 248 GLU A N 1
ATOM 1973 C CA . GLU A 1 248 ? 9.445 -4.388 -27.141 1.00 97.00 248 GLU A CA 1
ATOM 1974 C C . GLU A 1 248 ? 10.378 -4.084 -25.962 1.00 97.00 248 GLU A C 1
ATOM 1976 O O . GLU A 1 248 ? 10.997 -4.994 -25.412 1.00 97.00 248 GLU A O 1
ATOM 1981 N N . ALA A 1 249 ? 10.425 -2.832 -25.506 1.00 96.50 249 ALA A N 1
ATOM 1982 C CA . ALA A 1 249 ? 11.196 -2.430 -24.333 1.00 96.50 249 ALA A CA 1
ATOM 1983 C C . ALA A 1 249 ? 10.792 -3.249 -23.097 1.00 96.50 249 ALA A C 1
ATOM 1985 O O . ALA A 1 249 ? 11.644 -3.780 -22.383 1.00 96.50 249 ALA A O 1
ATOM 1986 N N . LYS A 1 250 ? 9.482 -3.428 -22.879 1.00 95.88 250 LYS A N 1
ATOM 1987 C CA . LYS A 1 250 ? 8.953 -4.273 -21.802 1.00 95.88 250 LYS A CA 1
ATOM 1988 C C . LYS A 1 250 ? 9.381 -5.737 -21.949 1.00 95.88 250 LYS A C 1
ATOM 1990 O O . LYS A 1 250 ? 9.746 -6.349 -20.947 1.00 95.88 250 LYS A O 1
ATOM 1995 N N . ARG A 1 251 ? 9.354 -6.298 -23.166 1.00 97.19 251 ARG A N 1
ATOM 1996 C CA . ARG A 1 251 ? 9.792 -7.680 -23.443 1.00 97.19 251 ARG A CA 1
ATOM 1997 C C . ARG A 1 251 ? 11.255 -7.886 -23.061 1.00 97.19 251 ARG A C 1
ATOM 1999 O O . ARG A 1 251 ? 11.560 -8.864 -22.390 1.00 97.19 251 ARG A O 1
ATOM 2006 N N . VAL A 1 252 ? 12.140 -6.978 -23.470 1.00 97.00 252 VAL A N 1
ATOM 2007 C CA . VAL A 1 252 ? 13.578 -7.089 -23.180 1.00 97.00 252 VAL A CA 1
ATOM 2008 C C . VAL A 1 252 ? 13.850 -7.008 -21.680 1.00 97.00 252 VAL A C 1
ATOM 2010 O O . VAL A 1 252 ? 14.605 -7.825 -21.164 1.00 97.00 252 VAL A O 1
ATOM 2013 N N . VAL A 1 253 ? 13.188 -6.096 -20.961 1.00 96.81 253 VAL A N 1
ATOM 2014 C CA . VAL A 1 253 ? 13.346 -5.983 -19.499 1.00 96.81 253 VAL A CA 1
ATOM 2015 C C . VAL A 1 253 ? 12.856 -7.233 -18.765 1.00 96.81 253 VAL A C 1
ATOM 2017 O O . VAL A 1 253 ? 13.489 -7.663 -17.809 1.00 96.81 253 VAL A O 1
ATOM 2020 N N . LEU A 1 254 ? 11.776 -7.864 -19.233 1.00 95.50 254 LEU A N 1
ATOM 2021 C CA . LEU A 1 254 ? 11.300 -9.142 -18.685 1.00 95.50 254 LEU A CA 1
ATOM 2022 C C . LEU A 1 254 ? 12.258 -10.318 -18.939 1.00 95.50 254 LEU A C 1
ATOM 2024 O O . LEU A 1 254 ? 12.118 -11.352 -18.295 1.00 95.50 254 LEU A O 1
ATOM 2028 N N . MET A 1 255 ? 13.198 -10.180 -19.877 1.00 96.38 255 MET A N 1
ATOM 2029 C CA . MET A 1 255 ? 14.199 -11.200 -20.205 1.00 96.38 255 MET A CA 1
ATOM 2030 C C . MET A 1 255 ? 15.546 -10.975 -19.519 1.00 96.38 255 MET A C 1
ATOM 2032 O O . MET A 1 255 ? 16.471 -11.750 -19.761 1.00 96.38 255 MET A O 1
ATOM 2036 N N . LEU A 1 256 ? 15.680 -9.927 -18.703 1.00 96.19 256 LEU A N 1
ATOM 2037 C CA . LEU A 1 256 ? 16.906 -9.701 -17.950 1.00 96.19 256 LEU A CA 1
ATOM 2038 C C . LEU A 1 256 ? 17.195 -10.908 -17.039 1.00 96.19 256 LEU A C 1
ATOM 2040 O O . LEU A 1 256 ? 16.281 -11.376 -16.354 1.00 96.19 256 LEU A O 1
ATOM 2044 N N . PRO A 1 257 ? 18.447 -11.399 -17.018 1.00 96.38 257 PRO A N 1
ATOM 2045 C CA . PRO A 1 257 ? 18.903 -12.366 -16.031 1.00 96.38 257 PRO A CA 1
ATOM 2046 C C . PRO A 1 257 ? 18.639 -11.939 -14.586 1.00 96.38 257 PRO A C 1
ATOM 2048 O O . PRO A 1 257 ? 18.489 -10.753 -14.284 1.00 96.38 257 PRO A O 1
ATOM 2051 N N . ASP A 1 258 ? 18.649 -12.926 -13.692 1.00 97.31 258 ASP A N 1
ATOM 2052 C CA . ASP A 1 258 ? 18.539 -12.692 -12.257 1.00 97.31 258 ASP A CA 1
ATOM 2053 C C . ASP A 1 258 ? 19.728 -11.837 -11.769 1.00 97.31 258 ASP A C 1
ATOM 2055 O O . ASP A 1 258 ? 20.894 -12.108 -12.067 1.00 97.31 258 ASP A O 1
ATOM 2059 N N . PHE A 1 259 ? 19.415 -10.780 -11.027 1.00 97.88 259 PHE A N 1
ATOM 2060 C CA . PHE A 1 259 ? 20.365 -9.863 -10.407 1.00 97.88 259 PHE A CA 1
ATOM 2061 C C . PHE A 1 259 ? 20.907 -10.468 -9.108 1.00 97.88 259 PHE A C 1
ATOM 2063 O O . PHE A 1 259 ? 20.267 -11.311 -8.477 1.00 97.88 259 PHE A O 1
ATOM 2070 N N . LYS A 1 260 ? 22.037 -9.959 -8.615 1.00 97.00 260 LYS A N 1
ATOM 2071 C CA . LYS A 1 260 ? 22.298 -10.031 -7.174 1.00 97.00 260 LYS A CA 1
ATOM 2072 C C . LYS A 1 260 ? 21.255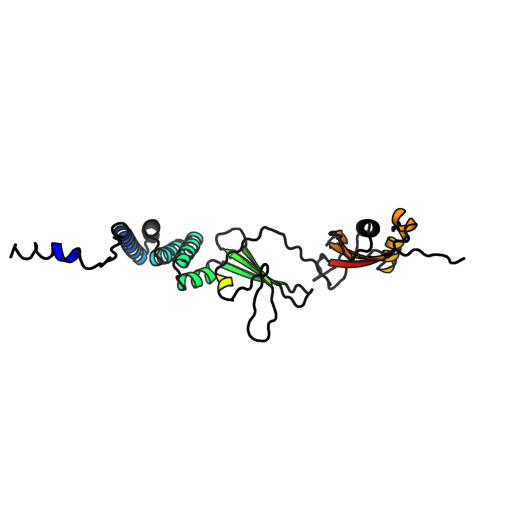 -9.159 -6.468 1.00 97.00 260 LYS A C 1
ATOM 2074 O O . LYS A 1 260 ? 21.095 -8.004 -6.871 1.00 97.00 260 LYS A O 1
ATOM 2079 N N . PRO A 1 261 ? 20.530 -9.674 -5.463 1.00 96.19 261 PRO A N 1
ATOM 2080 C CA . PRO A 1 261 ? 19.499 -8.906 -4.783 1.00 96.19 261 PRO A CA 1
ATOM 2081 C C . PRO A 1 261 ? 20.110 -7.740 -4.008 1.00 96.19 261 PRO A C 1
ATOM 2083 O O . PRO A 1 261 ? 21.270 -7.775 -3.598 1.00 96.19 261 PRO A O 1
ATOM 2086 N N . GLY A 1 262 ? 19.298 -6.711 -3.798 1.00 92.88 262 GLY A N 1
ATOM 2087 C CA . GLY A 1 262 ? 19.672 -5.574 -2.972 1.00 92.88 262 GLY A CA 1
ATOM 2088 C C . GLY A 1 262 ? 19.550 -5.944 -1.506 1.00 92.88 262 GLY A C 1
ATOM 2089 O O . GLY A 1 262 ? 18.669 -6.728 -1.150 1.00 92.88 262 GLY A O 1
ATOM 2090 N N . MET A 1 263 ? 20.414 -5.383 -0.667 1.00 87.00 263 MET A N 1
ATOM 2091 C CA . MET A 1 263 ? 20.416 -5.639 0.770 1.00 87.00 263 MET A CA 1
ATOM 2092 C C . MET A 1 263 ? 20.125 -4.362 1.550 1.00 87.00 263 MET A C 1
ATOM 2094 O O . MET A 1 263 ? 20.614 -3.283 1.207 1.00 87.00 263 MET A O 1
ATOM 2098 N N . GLN A 1 264 ? 19.353 -4.528 2.617 1.00 75.00 264 GLN A N 1
ATOM 2099 C CA . GLN A 1 264 ? 19.087 -3.529 3.642 1.00 75.00 264 GLN A CA 1
ATOM 2100 C C . GLN A 1 264 ? 19.132 -4.236 4.997 1.00 75.00 264 GLN A C 1
ATOM 2102 O O . GLN A 1 264 ? 18.475 -5.268 5.160 1.00 75.00 264 GLN A O 1
ATOM 2107 N N . ASP A 1 265 ? 19.919 -3.733 5.948 1.00 79.88 265 ASP A N 1
ATOM 2108 C CA . ASP A 1 265 ? 20.068 -4.348 7.279 1.00 79.88 265 ASP A CA 1
ATOM 2109 C C . ASP A 1 265 ? 20.472 -5.838 7.203 1.00 79.88 265 ASP A C 1
ATOM 2111 O O . ASP A 1 265 ? 20.002 -6.690 7.963 1.00 79.88 265 ASP A O 1
ATOM 2115 N N . GLY A 1 266 ? 21.301 -6.184 6.212 1.00 82.19 266 GLY A N 1
ATOM 2116 C CA . GLY A 1 266 ? 21.743 -7.559 5.954 1.00 82.19 266 GLY A CA 1
ATOM 2117 C C . GLY A 1 266 ? 20.663 -8.508 5.414 1.00 82.19 266 GLY A C 1
ATOM 2118 O O . GLY A 1 266 ? 20.909 -9.712 5.332 1.00 82.19 266 GLY A O 1
ATOM 2119 N N . LYS A 1 267 ? 19.480 -8.005 5.040 1.00 79.19 267 LYS A N 1
ATOM 2120 C CA . LYS A 1 267 ? 18.382 -8.795 4.463 1.00 79.19 267 LYS A CA 1
ATOM 2121 C C . LYS A 1 267 ? 18.126 -8.408 3.006 1.00 79.19 267 LYS A C 1
ATOM 2123 O O . LYS A 1 267 ? 18.197 -7.223 2.681 1.00 79.19 267 LYS A O 1
ATOM 2128 N N . PRO A 1 268 ? 17.777 -9.372 2.136 1.00 85.50 268 PRO A N 1
ATOM 2129 C CA . PRO A 1 268 ? 17.406 -9.065 0.766 1.00 85.50 268 PRO A CA 1
ATOM 2130 C C . PRO A 1 268 ? 16.072 -8.313 0.730 1.00 85.50 268 PRO A C 1
ATOM 2132 O O . PRO A 1 268 ? 15.125 -8.683 1.426 1.00 85.50 268 PRO A O 1
ATOM 2135 N N . VAL A 1 269 ? 15.992 -7.267 -0.091 1.00 81.81 269 VAL A N 1
ATOM 2136 C CA . VAL A 1 269 ? 14.806 -6.406 -0.221 1.00 81.81 269 VAL A CA 1
ATOM 2137 C C . VAL A 1 269 ? 14.421 -6.176 -1.680 1.00 81.81 269 VAL A C 1
ATOM 2139 O O . VAL A 1 269 ? 15.252 -6.263 -2.584 1.00 81.81 269 VAL A O 1
ATOM 2142 N N . LYS A 1 270 ? 13.146 -5.848 -1.920 1.00 84.81 270 LYS A N 1
ATOM 2143 C CA . LYS A 1 270 ? 12.664 -5.436 -3.244 1.00 84.81 270 LYS A CA 1
ATOM 2144 C C . LYS A 1 270 ? 13.142 -4.024 -3.554 1.00 84.81 270 LYS A C 1
ATOM 2146 O O . LYS A 1 270 ? 12.871 -3.110 -2.779 1.00 84.81 270 LYS A O 1
ATOM 2151 N N . VAL A 1 271 ? 13.756 -3.809 -4.712 1.00 82.38 271 VAL A N 1
ATOM 2152 C CA . VAL A 1 271 ? 14.269 -2.492 -5.120 1.00 82.38 271 VAL A CA 1
ATOM 2153 C C . VAL A 1 271 ? 13.774 -2.147 -6.514 1.00 82.38 271 VAL A C 1
ATOM 2155 O O . VAL A 1 271 ? 13.820 -2.967 -7.427 1.00 82.38 271 VAL A O 1
ATOM 2158 N N . GLN A 1 272 ? 13.285 -0.928 -6.696 1.00 89.12 272 GLN A N 1
ATOM 2159 C CA . GLN A 1 272 ? 12.816 -0.447 -7.990 1.00 89.12 272 GLN A CA 1
ATOM 2160 C C . GLN A 1 272 ? 13.938 0.196 -8.805 1.00 89.12 272 GLN A C 1
ATOM 2162 O O . GLN A 1 272 ? 14.707 1.012 -8.306 1.00 89.12 272 GLN A O 1
ATOM 2167 N N . PHE A 1 273 ? 13.935 -0.085 -10.101 1.00 88.81 273 PHE A N 1
ATOM 2168 C CA . PHE A 1 273 ? 14.813 0.513 -11.096 1.00 88.81 273 PHE A CA 1
ATOM 2169 C C . PHE A 1 273 ? 14.001 1.255 -12.138 1.00 88.81 273 PHE A C 1
ATOM 2171 O O . PHE A 1 273 ? 12.852 0.916 -12.421 1.00 88.81 273 PHE A O 1
ATOM 2178 N N . THR A 1 274 ? 14.617 2.266 -12.741 1.00 91.50 274 THR A N 1
ATOM 2179 C CA . THR A 1 274 ? 14.117 2.860 -13.978 1.00 91.50 274 THR A CA 1
ATOM 2180 C C . THR A 1 274 ? 15.276 2.968 -14.942 1.00 91.50 274 THR A C 1
ATOM 2182 O O . THR A 1 274 ? 16.231 3.684 -14.658 1.00 91.50 274 THR A O 1
ATOM 2185 N N . ILE A 1 275 ? 15.186 2.273 -16.072 1.00 92.81 275 ILE A N 1
ATOM 2186 C CA . ILE A 1 275 ? 16.224 2.308 -17.100 1.00 92.81 275 ILE A CA 1
ATOM 2187 C C . ILE A 1 275 ? 15.696 2.971 -18.373 1.00 92.81 275 ILE A C 1
ATOM 2189 O O . ILE A 1 275 ? 14.534 2.766 -18.747 1.00 92.81 275 ILE A O 1
ATOM 2193 N N . PRO A 1 276 ? 16.527 3.773 -19.054 1.00 94.38 276 PRO A N 1
ATOM 2194 C CA . PRO A 1 276 ? 16.216 4.262 -20.381 1.00 94.38 276 PRO A CA 1
ATOM 2195 C C . PRO A 1 276 ? 16.613 3.243 -21.460 1.00 94.38 276 PRO A C 1
ATOM 2197 O O . PRO A 1 276 ? 17.753 2.796 -21.505 1.00 94.38 276 PRO A O 1
ATOM 2200 N N . ILE A 1 277 ? 15.705 2.949 -22.388 1.00 94.69 277 ILE A N 1
ATOM 2201 C CA . ILE A 1 277 ? 15.963 2.168 -23.604 1.00 94.69 277 ILE A CA 1
ATOM 2202 C C . ILE A 1 277 ? 15.751 3.083 -24.806 1.00 94.69 277 ILE A C 1
ATOM 2204 O O . ILE A 1 277 ? 14.693 3.695 -24.954 1.00 94.69 277 ILE A O 1
ATOM 2208 N N . ASN A 1 278 ? 16.770 3.209 -25.651 1.00 92.62 278 ASN A N 1
ATOM 2209 C CA . ASN A 1 278 ? 16.757 4.128 -26.782 1.00 92.62 278 ASN A CA 1
ATOM 2210 C C . ASN A 1 278 ? 16.578 3.368 -28.100 1.00 92.62 278 ASN A C 1
ATOM 2212 O O . ASN A 1 278 ? 17.398 2.519 -28.438 1.00 92.62 278 ASN A O 1
ATOM 2216 N N . PHE A 1 279 ? 15.534 3.702 -28.856 1.00 92.81 279 PHE A N 1
ATOM 2217 C CA . PHE A 1 279 ? 15.328 3.218 -30.217 1.00 92.81 279 PHE A CA 1
ATOM 2218 C C . PHE A 1 279 ? 15.749 4.309 -31.191 1.00 92.81 279 PHE A C 1
ATOM 2220 O O . PHE A 1 279 ? 15.007 5.263 -31.424 1.00 92.81 279 PHE A O 1
ATOM 2227 N N . GLN A 1 280 ? 16.934 4.158 -31.774 1.00 87.69 280 GLN A N 1
ATOM 2228 C CA . GLN A 1 280 ? 17.460 5.056 -32.799 1.00 87.69 280 GLN A CA 1
ATOM 2229 C C . GLN A 1 280 ? 17.721 4.290 -34.090 1.00 87.69 280 GLN A C 1
ATOM 2231 O O . GLN A 1 280 ? 18.223 3.167 -34.070 1.00 87.69 280 GLN A O 1
ATOM 2236 N N . LEU A 1 281 ? 17.360 4.909 -35.212 1.00 84.31 281 LEU A N 1
ATOM 2237 C CA . LEU A 1 281 ? 17.725 4.439 -36.541 1.00 84.31 281 LEU A CA 1
ATOM 2238 C C . LEU A 1 281 ? 18.994 5.180 -36.946 1.00 84.31 281 LEU A C 1
ATOM 2240 O O . LEU A 1 281 ? 18.986 6.403 -37.075 1.00 84.31 281 LEU A O 1
ATOM 2244 N N . PHE A 1 282 ? 20.088 4.449 -37.129 1.00 74.19 282 PHE A N 1
ATOM 2245 C CA . PHE A 1 282 ? 21.282 5.019 -37.735 1.00 74.19 282 PHE A CA 1
ATOM 2246 C C . PHE A 1 282 ? 21.049 5.082 -39.242 1.00 74.19 282 PHE A C 1
ATOM 2248 O O . PHE A 1 282 ? 21.009 4.050 -39.911 1.00 74.19 282 PHE A O 1
ATOM 2255 N N . THR A 1 283 ? 20.853 6.289 -39.768 1.00 60.97 283 THR A N 1
ATOM 2256 C CA . THR A 1 283 ? 20.896 6.511 -41.215 1.00 60.97 283 THR A CA 1
ATOM 2257 C C . THR A 1 283 ? 22.355 6.723 -41.587 1.00 60.97 283 THR A C 1
ATOM 2259 O O . THR A 1 283 ? 22.980 7.662 -41.098 1.00 60.97 283 THR A O 1
ATOM 2262 N N . ILE A 1 284 ? 22.913 5.845 -42.419 1.00 56.69 284 ILE A N 1
ATOM 2263 C CA . ILE A 1 284 ? 24.189 6.125 -43.076 1.00 56.69 284 ILE A CA 1
ATOM 2264 C C . ILE A 1 284 ? 23.849 7.111 -44.192 1.00 56.69 284 ILE A C 1
ATOM 2266 O O . ILE A 1 284 ? 23.160 6.746 -45.143 1.00 56.69 284 ILE A O 1
ATOM 2270 N N . ALA A 1 285 ? 24.239 8.373 -44.025 1.00 50.44 285 ALA A N 1
ATOM 2271 C CA . ALA A 1 285 ? 24.211 9.326 -45.123 1.00 50.44 285 ALA A CA 1
ATOM 2272 C C . ALA A 1 285 ? 25.264 8.866 -46.141 1.00 50.44 285 ALA A C 1
ATOM 2274 O O . ALA A 1 285 ? 26.452 8.842 -45.815 1.00 50.44 285 ALA A O 1
ATOM 2275 N N . TYR A 1 286 ? 24.803 8.413 -47.305 1.00 45.72 286 TYR A N 1
ATOM 2276 C CA . TYR A 1 286 ? 25.638 8.139 -48.473 1.00 45.72 286 TYR A CA 1
ATOM 2277 C C . TYR A 1 286 ? 25.801 9.408 -49.304 1.00 45.72 286 TYR A C 1
ATOM 2279 O O . TYR A 1 286 ? 24.812 10.175 -49.385 1.00 45.72 286 TYR A O 1
#